Protein AF-0000000084974391 (afdb_homodimer)

Radius of gyration: 22.97 Å; Cα contacts (8 Å, |Δi|>4): 389; chains: 2; bounding box: 46×79×45 Å

Structure (mmCIF, N/CA/C/O backbone):
data_AF-0000000084974391-model_v1
#
loop_
_entity.id
_entity.type
_entity.pdbx_description
1 polymer 'Putative dihydroxyacetone kinase regulator'
#
loop_
_atom_site.group_PDB
_atom_site.id
_atom_site.type_symbol
_atom_site.label_atom_id
_atom_site.label_alt_id
_atom_site.label_comp_id
_atom_site.label_asym_id
_atom_site.label_entity_id
_atom_site.label_seq_id
_atom_site.pdbx_PDB_ins_code
_atom_site.Cartn_x
_atom_site.Cartn_y
_atom_site.Cartn_z
_atom_site.occupancy
_atom_site.B_iso_or_equiv
_atom_site.auth_seq_id
_atom_site.auth_comp_id
_atom_site.auth_asym_id
_atom_site.auth_atom_id
_atom_site.pdbx_PDB_model_num
ATOM 1 N N . MET A 1 1 ? -0.856 39.594 -6.602 1 36.22 1 MET A N 1
ATOM 2 C CA . MET A 1 1 ? -2.068 39.188 -5.91 1 36.22 1 MET A CA 1
ATOM 3 C C . MET A 1 1 ? -1.807 38.969 -4.422 1 36.22 1 MET A C 1
ATOM 5 O O . MET A 1 1 ? -0.826 38.344 -4.039 1 36.22 1 MET A O 1
ATOM 9 N N . LYS A 1 2 ? -2.328 39.812 -3.514 1 42.47 2 LYS A N 1
ATOM 10 C CA . LYS A 1 2 ? -2.117 39.875 -2.072 1 42.47 2 LYS A CA 1
ATOM 11 C C . LYS A 1 2 ? -2.355 38.531 -1.412 1 42.47 2 LYS A C 1
ATOM 13 O O . LYS A 1 2 ? -3.252 37.781 -1.815 1 42.47 2 LYS A O 1
ATOM 18 N N . GLU A 1 3 ? -1.402 37.781 -0.931 1 48.12 3 GLU A N 1
ATOM 19 C CA . GLU A 1 3 ? -1.582 36.562 -0.177 1 48.12 3 GLU A CA 1
ATOM 20 C C . GLU A 1 3 ? -2.762 36.656 0.784 1 48.12 3 GLU A C 1
ATOM 22 O O . GLU A 1 3 ? -2.803 37.562 1.63 1 48.12 3 GLU A O 1
ATOM 27 N N . VAL A 1 4 ? -3.926 36.594 0.369 1 49.75 4 VAL A N 1
ATOM 28 C CA . VAL A 1 4 ? -5.102 36.688 1.224 1 49.75 4 VAL A CA 1
ATOM 29 C C . VAL A 1 4 ? -4.801 36.094 2.6 1 49.75 4 VAL A C 1
ATOM 31 O O . VAL A 1 4 ? -4.543 34.906 2.725 1 49.75 4 VAL A O 1
ATOM 34 N N . LYS A 1 5 ? -4.207 36.844 3.453 1 56.12 5 LYS A N 1
ATOM 35 C CA . LYS A 1 5 ? -3.932 36.531 4.848 1 56.12 5 LYS A CA 1
ATOM 36 C C . LYS A 1 5 ? -5.168 35.938 5.535 1 56.12 5 LYS A C 1
ATOM 38 O O . LYS A 1 5 ? -6.203 36.594 5.621 1 56.12 5 LYS A O 1
ATOM 43 N N . VAL A 1 6 ? -5.297 34.594 5.496 1 61.31 6 VAL A N 1
ATOM 44 C CA . VAL A 1 6 ? -6.406 33.938 6.207 1 61.31 6 VAL A CA 1
ATOM 45 C C . VAL A 1 6 ? -6.59 34.625 7.57 1 61.31 6 VAL A C 1
ATOM 47 O O . VAL A 1 6 ? -5.613 34.906 8.258 1 61.31 6 VAL A O 1
ATOM 50 N N . ASP A 1 7 ? -7.754 35.219 7.848 1 72.56 7 ASP A N 1
ATOM 51 C CA . ASP A 1 7 ? -8.148 35.75 9.141 1 72.56 7 ASP A CA 1
ATOM 52 C C . ASP A 1 7 ? -7.711 34.844 10.281 1 72.56 7 ASP A C 1
ATOM 54 O O . ASP A 1 7 ? -8.008 33.625 10.273 1 72.56 7 ASP A O 1
ATOM 58 N N . PRO A 1 8 ? -6.773 35.281 11.148 1 77.5 8 PRO A N 1
ATOM 59 C CA . PRO A 1 8 ? -6.262 34.469 12.258 1 77.5 8 PRO A CA 1
ATOM 60 C C . PRO A 1 8 ? -7.367 33.75 13.016 1 77.5 8 PRO A C 1
ATOM 62 O O . PRO A 1 8 ? -7.125 32.688 13.586 1 77.5 8 PRO A O 1
ATOM 65 N N . ARG A 1 9 ? -8.523 34.375 13.094 1 77.56 9 ARG A N 1
ATOM 66 C CA . ARG A 1 9 ? -9.648 33.719 13.766 1 77.56 9 ARG A CA 1
ATOM 67 C C . ARG A 1 9 ? -10.047 32.438 13.047 1 77.56 9 ARG A C 1
ATOM 69 O O . ARG A 1 9 ? -10.422 31.438 13.695 1 77.56 9 ARG A O 1
ATOM 76 N N . ILE A 1 10 ? -9.906 32.406 11.773 1 81 10 ILE A N 1
ATOM 77 C CA . ILE A 1 10 ? -10.266 31.234 10.969 1 81 10 ILE A CA 1
ATOM 78 C C . ILE A 1 10 ? -9.273 30.094 11.234 1 81 10 ILE A C 1
ATOM 80 O O . ILE A 1 10 ? -9.664 28.938 11.414 1 81 10 ILE A O 1
ATOM 84 N N . ARG A 1 11 ? -8.055 30.453 11.344 1 83.31 11 ARG A N 1
ATOM 85 C CA . ARG A 1 11 ? -7.023 29.453 11.609 1 83.31 11 ARG A CA 1
ATOM 86 C C . ARG A 1 11 ? -7.191 28.844 13 1 83.31 11 ARG A C 1
ATOM 88 O O . ARG A 1 11 ? -6.988 27.641 13.188 1 83.31 11 ARG A O 1
ATOM 95 N N . ARG A 1 12 ? -7.535 29.688 13.852 1 87.62 12 ARG A N 1
ATOM 96 C CA . ARG A 1 12 ? -7.727 29.219 15.219 1 87.62 12 ARG A CA 1
ATOM 97 C C . ARG A 1 12 ? -8.883 28.234 15.297 1 87.62 12 ARG A C 1
ATOM 99 O O . ARG A 1 12 ? -8.773 27.188 15.953 1 87.62 12 ARG A O 1
ATOM 106 N N . THR A 1 13 ? -9.984 28.578 14.68 1 91.19 13 THR A N 1
ATOM 107 C CA . THR A 1 13 ? -11.148 27.703 14.703 1 91.19 13 THR A CA 1
ATOM 108 C C . THR A 1 13 ? -10.844 26.375 14.023 1 91.19 13 THR A C 1
ATOM 110 O O . THR A 1 13 ? -11.227 25.312 14.523 1 91.19 13 THR A O 1
ATOM 113 N N . ARG A 1 14 ? -10.164 26.516 12.992 1 90.69 14 ARG A N 1
ATOM 114 C CA . ARG A 1 14 ? -9.766 25.312 12.266 1 90.69 14 ARG A CA 1
ATOM 115 C C . ARG A 1 14 ? -8.938 24.375 13.148 1 90.69 14 ARG A C 1
ATOM 117 O O . ARG A 1 14 ? -9.164 23.172 13.164 1 90.69 14 ARG A O 1
ATOM 124 N N . LYS A 1 15 ? -8.031 24.953 13.805 1 90.06 15 LYS A N 1
ATOM 125 C CA . LYS A 1 15 ? -7.18 24.188 14.703 1 90.06 15 LYS A CA 1
ATOM 126 C C . LYS A 1 15 ? -7.992 23.547 15.828 1 90.06 15 LYS A C 1
ATOM 128 O O . LYS A 1 15 ? -7.75 22.406 16.203 1 90.06 15 LYS A O 1
ATOM 133 N N . LEU A 1 16 ? -8.906 24.312 16.312 1 92.88 16 LEU A N 1
ATOM 134 C CA . LEU A 1 16 ? -9.766 23.812 17.391 1 92.88 16 LEU A CA 1
ATOM 135 C C . LEU A 1 16 ? -10.539 22.594 16.922 1 92.88 16 LEU A C 1
ATOM 137 O O . LEU A 1 16 ? -10.688 21.625 17.672 1 92.88 16 LEU A O 1
ATOM 141 N N . ILE A 1 17 ? -11.008 22.688 15.766 1 95.06 17 ILE A N 1
ATOM 142 C CA . ILE A 1 17 ? -11.781 21.578 15.203 1 95.06 17 ILE A CA 1
ATOM 143 C C . ILE A 1 17 ? -10.883 20.359 15.016 1 95.06 17 ILE A C 1
ATOM 145 O O . ILE A 1 17 ? -11.25 19.25 15.398 1 95.06 17 ILE A O 1
ATOM 149 N N . MET A 1 18 ? -9.758 20.562 14.508 1 92.12 18 MET A N 1
ATOM 150 C CA . MET A 1 18 ? -8.812 19.469 14.273 1 92.12 18 MET A CA 1
ATOM 151 C C . MET A 1 18 ? -8.367 18.844 15.586 1 92.12 18 MET A C 1
ATOM 153 O O . MET A 1 18 ? -8.258 17.625 15.695 1 92.12 18 MET A O 1
ATOM 157 N N . ASP A 1 19 ? -8.133 19.719 16.547 1 90.56 19 ASP A N 1
ATOM 158 C CA . ASP A 1 19 ? -7.746 19.219 17.859 1 90.56 19 ASP A CA 1
ATOM 159 C C . ASP A 1 19 ? -8.859 18.391 18.484 1 90.56 19 ASP A C 1
ATOM 161 O O . ASP A 1 19 ? -8.594 17.359 19.109 1 90.56 19 ASP A O 1
ATOM 165 N N . ALA A 1 20 ? -10.039 18.828 18.344 1 93.75 20 ALA A N 1
ATOM 166 C CA . ALA A 1 20 ? -11.195 18.094 18.844 1 93.75 20 ALA A CA 1
ATOM 167 C C . ALA A 1 20 ? -11.297 16.719 18.188 1 93.75 20 ALA A C 1
ATOM 169 O O . ALA A 1 20 ? -11.562 15.727 18.859 1 93.75 20 ALA A O 1
ATOM 170 N N . PHE A 1 21 ? -11.094 16.719 16.922 1 92.06 21 PHE A N 1
ATOM 171 C CA . PHE A 1 21 ? -11.125 15.469 16.172 1 92.06 21 PHE A CA 1
ATOM 172 C C . PHE A 1 21 ? -10.055 14.508 16.688 1 92.06 21 PHE A C 1
ATOM 174 O O . PHE A 1 21 ? -10.328 13.328 16.906 1 92.06 21 PHE A O 1
ATOM 181 N N . ILE A 1 22 ? -8.906 15 16.859 1 85.81 22 ILE A N 1
ATOM 182 C CA . ILE A 1 22 ? -7.789 14.18 17.312 1 85.81 22 ILE A CA 1
ATOM 183 C C . ILE A 1 22 ? -8.078 13.641 18.719 1 85.81 22 ILE A C 1
ATOM 185 O O . ILE A 1 22 ? -7.828 12.461 18.984 1 85.81 22 ILE A O 1
ATOM 189 N N . GLU A 1 23 ? -8.57 14.477 19.547 1 87.88 23 GLU A N 1
ATOM 190 C CA . GLU A 1 23 ? -8.938 14.062 20.891 1 87.88 23 GLU A CA 1
ATOM 191 C C . GLU A 1 23 ? -9.984 12.953 20.859 1 87.88 23 GLU A C 1
ATOM 193 O O . GLU A 1 23 ? -9.852 11.938 21.547 1 87.88 23 GLU A O 1
ATOM 198 N N . LEU A 1 24 ? -10.992 13.125 20.094 1 89.94 24 LEU A N 1
ATOM 199 C CA . LEU A 1 24 ? -12.07 12.148 20 1 89.94 24 LEU A CA 1
ATOM 200 C C . LEU A 1 24 ? -11.555 10.836 19.422 1 89.94 24 LEU A C 1
ATOM 202 O O . LEU A 1 24 ? -12.016 9.758 19.828 1 89.94 24 LEU A O 1
ATOM 206 N N . SER A 1 25 ? -10.664 10.969 18.484 1 83.88 25 SER A N 1
ATOM 207 C CA . SER A 1 25 ? -10.109 9.781 17.828 1 83.88 25 SER A CA 1
ATOM 208 C C . SER A 1 25 ? -9.352 8.906 18.828 1 83.88 25 SER A C 1
ATOM 210 O O . SER A 1 25 ? -9.148 7.719 18.578 1 83.88 25 SER A O 1
ATOM 212 N N . SER A 1 26 ? -8.961 9.539 19.906 1 81.5 26 SER A N 1
ATOM 213 C CA . SER A 1 26 ? -8.273 8.781 20.953 1 81.5 26 SER A CA 1
ATOM 214 C C . SER A 1 26 ? -9.266 8.117 21.891 1 81.5 26 SER A C 1
ATOM 216 O O . SER A 1 26 ? -8.898 7.223 22.656 1 81.5 26 SER A O 1
ATOM 218 N N . GLN A 1 27 ? -10.516 8.461 21.781 1 83.38 27 GLN A N 1
ATOM 219 C CA . GLN A 1 27 ? -11.516 8.016 22.75 1 83.38 27 GLN A CA 1
ATOM 220 C C . GLN A 1 27 ? -12.492 7.02 22.109 1 83.38 27 GLN A C 1
ATOM 222 O O . GLN A 1 27 ? -13.062 6.184 22.81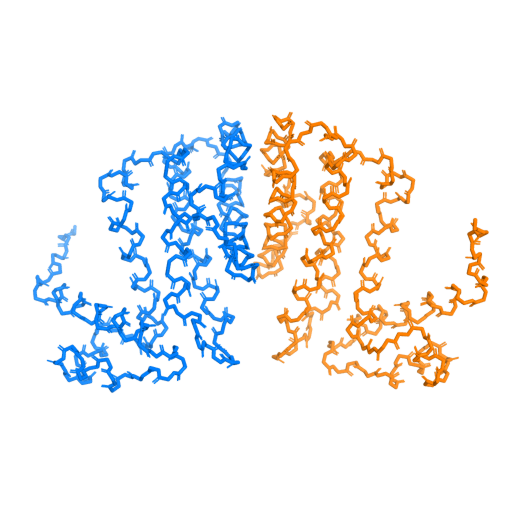2 1 83.38 27 GLN A O 1
ATOM 227 N N . LYS A 1 28 ? -12.703 7.219 20.844 1 82.62 28 LYS A N 1
ATOM 228 C CA . LYS A 1 28 ? -13.648 6.328 20.172 1 82.62 28 LYS A CA 1
ATOM 229 C C . LYS A 1 28 ? -13.203 6.023 18.75 1 82.62 28 LYS A C 1
ATOM 231 O O . LYS A 1 28 ? -12.305 6.688 18.219 1 82.62 28 LYS A O 1
ATOM 236 N N . GLU A 1 29 ? -13.898 5.047 18.188 1 79.44 29 GLU A N 1
ATOM 237 C CA . GLU A 1 29 ? -13.594 4.641 16.812 1 79.44 29 GLU A CA 1
ATOM 238 C C . GLU A 1 29 ? -14.039 5.699 15.812 1 79.44 29 GLU A C 1
ATOM 240 O O . GLU A 1 29 ? -15.062 6.363 16.016 1 79.44 29 GLU A O 1
ATOM 245 N N . PHE A 1 30 ? -13.289 5.762 14.781 1 83.06 30 PHE A N 1
ATOM 246 C CA . PHE A 1 30 ? -13.562 6.758 13.75 1 83.06 30 PHE A CA 1
ATOM 247 C C . PHE A 1 30 ? -15.016 6.672 13.289 1 83.06 30 PHE A C 1
ATOM 249 O O . PHE A 1 30 ? -15.672 7.695 13.094 1 83.06 30 PHE A O 1
ATOM 256 N N . LYS A 1 31 ? -15.469 5.48 13.07 1 78.75 31 LYS A N 1
ATOM 257 C CA . LYS A 1 31 ? -16.812 5.25 12.57 1 78.75 31 LYS A CA 1
ATOM 258 C C . LYS A 1 31 ? -17.859 5.82 13.523 1 78.75 31 LYS A C 1
ATOM 260 O O . LYS A 1 31 ? -19.016 6.055 13.125 1 78.75 31 LYS A O 1
ATOM 265 N N . ASP A 1 32 ? -17.484 6.039 14.727 1 85.31 32 ASP A N 1
ATOM 266 C CA . ASP A 1 32 ? -18.422 6.484 15.758 1 85.31 32 ASP A CA 1
ATOM 267 C C . ASP A 1 32 ? -18.312 7.988 15.984 1 85.31 32 ASP A C 1
ATOM 269 O O . ASP A 1 32 ? -19.078 8.562 16.766 1 85.31 32 ASP A O 1
ATOM 273 N N . ILE A 1 33 ? -17.328 8.547 15.375 1 89.44 33 ILE A N 1
ATOM 274 C CA . ILE A 1 33 ? -17.172 9.992 15.508 1 89.44 33 ILE A CA 1
ATOM 275 C C . ILE A 1 33 ? -18.109 10.711 14.539 1 89.44 33 ILE A C 1
ATOM 277 O O . ILE A 1 33 ? -18.109 10.43 13.336 1 89.44 33 ILE A O 1
ATOM 281 N N . THR A 1 34 ? -18.922 11.625 15.07 1 91.69 34 THR A N 1
ATOM 282 C CA . THR A 1 34 ? -19.844 12.398 14.258 1 91.69 34 THR A CA 1
ATOM 283 C C . THR A 1 34 ? -19.469 13.875 14.266 1 91.69 34 THR A C 1
ATOM 285 O O . THR A 1 34 ? -18.719 14.32 15.125 1 91.69 34 THR A O 1
ATOM 288 N N . VAL A 1 35 ? -20.062 14.531 13.32 1 95.12 35 VAL A N 1
ATOM 289 C CA . VAL A 1 35 ? -19.875 15.984 13.305 1 95.12 35 VAL A CA 1
ATOM 290 C C . VAL A 1 35 ? -20.422 16.594 14.586 1 95.12 35 VAL A C 1
ATOM 292 O O . VAL A 1 35 ? -19.859 17.547 15.125 1 95.12 35 VAL A O 1
ATOM 295 N N . LYS A 1 36 ? -21.422 16.016 15.055 1 95.94 36 LYS A N 1
ATOM 296 C CA . LYS A 1 36 ? -22 16.469 16.312 1 95.94 36 LYS A CA 1
ATOM 297 C C . LYS A 1 36 ? -21 16.328 17.453 1 95.94 36 LYS A C 1
ATOM 299 O O . LYS A 1 36 ? -20.844 17.234 18.266 1 95.94 36 LYS A O 1
ATOM 304 N N . ASP A 1 37 ? -20.344 15.258 17.578 1 95.88 37 ASP A N 1
ATOM 305 C CA . ASP A 1 37 ? -19.328 15.031 18.594 1 95.88 37 ASP A CA 1
ATOM 306 C C . ASP A 1 37 ? -18.219 16.078 18.5 1 95.88 37 ASP A C 1
ATOM 308 O O . ASP A 1 37 ? -17.797 16.641 19.516 1 95.88 37 ASP A O 1
ATOM 312 N N . ILE A 1 38 ? -17.812 16.328 17.281 1 95.94 38 ILE A N 1
ATOM 313 C CA . ILE A 1 38 ? -16.688 17.219 17.031 1 95.94 38 ILE A CA 1
ATOM 314 C C . ILE A 1 38 ? -17.062 18.656 17.406 1 95.94 38 ILE A C 1
ATOM 316 O O . ILE A 1 38 ? -16.297 19.344 18.078 1 95.94 38 ILE A O 1
ATOM 320 N N . THR A 1 39 ? -18.25 19.047 16.953 1 96.75 39 THR A N 1
ATOM 321 C CA . THR A 1 39 ? -18.672 20.406 17.234 1 96.75 39 THR A CA 1
ATOM 322 C C . THR A 1 39 ? -18.891 20.609 18.734 1 96.75 39 THR A C 1
ATOM 324 O O . THR A 1 39 ? -18.594 21.688 19.266 1 96.75 39 THR A O 1
ATOM 327 N N . ALA A 1 40 ? -19.391 19.609 19.422 1 97 40 ALA A N 1
ATOM 328 C CA . ALA A 1 40 ? -19.547 19.672 20.875 1 97 40 ALA A CA 1
ATOM 329 C C . ALA A 1 40 ? -18.203 19.797 21.578 1 97 40 ALA A C 1
ATOM 331 O O . ALA A 1 40 ? -18.016 20.641 22.453 1 97 40 ALA A O 1
ATOM 332 N N . GLU A 1 41 ? -17.266 19.016 21.188 1 95.94 41 GLU A N 1
ATOM 333 C CA . GLU A 1 41 ? -15.922 19.016 21.781 1 95.94 41 GLU A CA 1
ATOM 334 C C . GLU A 1 41 ? -15.203 20.328 21.5 1 95.94 41 GLU A C 1
ATOM 336 O O . GLU A 1 41 ? -14.492 20.844 22.375 1 95.94 41 GLU A O 1
ATOM 341 N N . ALA A 1 42 ? -15.406 20.875 20.344 1 95.94 42 ALA A N 1
ATOM 342 C CA . ALA A 1 42 ? -14.742 22.109 19.922 1 95.94 42 ALA A CA 1
ATOM 343 C C . ALA A 1 42 ? -15.508 23.328 20.406 1 95.94 42 ALA A C 1
ATOM 345 O O . ALA A 1 42 ? -15.047 24.453 20.25 1 95.94 42 ALA A O 1
ATOM 346 N N . MET A 1 43 ? -16.703 23.109 20.844 1 95.56 43 MET A N 1
ATOM 347 C CA . MET A 1 43 ? -17.562 24.172 21.344 1 95.56 43 MET A CA 1
ATOM 348 C C . MET A 1 43 ? -17.875 25.172 20.234 1 95.56 43 MET A C 1
ATOM 350 O O . MET A 1 43 ? -17.719 26.375 20.406 1 95.56 43 MET A O 1
ATOM 354 N N . ILE A 1 44 ? -18.266 24.562 19.141 1 95.88 44 ILE A N 1
ATOM 355 C CA . ILE A 1 44 ? -18.703 25.359 18 1 95.88 44 ILE A CA 1
ATOM 356 C C . ILE A 1 44 ? -20 24.797 17.453 1 95.88 44 ILE A C 1
ATOM 358 O O . ILE A 1 44 ? -20.438 23.719 17.844 1 95.88 44 ILE A O 1
ATOM 362 N N . ASN A 1 45 ? -20.641 25.578 16.578 1 94.25 45 ASN A N 1
ATOM 363 C CA . ASN A 1 45 ? -21.859 25.078 15.961 1 94.25 45 ASN A CA 1
ATOM 364 C C . ASN A 1 45 ? -21.547 24.359 14.641 1 94.25 45 ASN A C 1
ATOM 366 O O . ASN A 1 45 ? -20.438 24.438 14.133 1 94.25 45 ASN A O 1
ATOM 370 N N . ARG A 1 46 ? -22.547 23.672 14.086 1 95.44 46 ARG A N 1
ATOM 371 C CA . ARG A 1 46 ? -22.391 22.859 12.891 1 95.44 46 ARG A CA 1
ATOM 372 C C . ARG A 1 46 ? -22.078 23.719 11.672 1 95.44 46 ARG A C 1
ATOM 374 O O . ARG A 1 46 ? -21.328 23.312 10.789 1 95.44 46 ARG A O 1
ATOM 381 N N . ALA A 1 47 ? -22.672 24.844 11.664 1 95.5 47 ALA A N 1
ATOM 382 C CA . ALA A 1 47 ? -22.438 25.75 10.539 1 95.5 47 ALA A CA 1
ATOM 383 C C . ALA A 1 47 ? -20.969 26.156 10.445 1 95.5 47 ALA A C 1
ATOM 385 O O . ALA A 1 47 ? -20.406 26.234 9.344 1 95.5 47 ALA A O 1
ATOM 386 N N . THR A 1 48 ? -20.406 26.406 11.594 1 95.44 48 THR A N 1
ATOM 387 C CA . THR A 1 48 ? -18.984 26.75 11.648 1 95.44 48 THR A CA 1
ATOM 388 C C . THR A 1 48 ? -18.125 25.594 11.164 1 95.44 48 THR A C 1
ATOM 390 O O . THR A 1 48 ? -17.125 25.812 10.461 1 95.44 48 THR A O 1
ATOM 393 N N . PHE A 1 49 ? -18.484 24.344 11.555 1 96.75 49 PHE A N 1
ATOM 394 C CA . PHE A 1 49 ? -17.75 23.172 11.062 1 96.75 49 PHE A CA 1
ATOM 395 C C . PHE A 1 49 ? -17.734 23.156 9.539 1 96.75 49 PHE A C 1
ATOM 397 O O . PHE A 1 49 ? -16.672 23.031 8.93 1 96.75 49 PHE A O 1
ATOM 404 N N . TYR A 1 50 ? -18.859 23.422 8.898 1 95.5 50 TYR A N 1
ATOM 405 C CA . TYR A 1 50 ? -19 23.25 7.457 1 95.5 50 TYR A CA 1
ATOM 406 C C . TYR A 1 50 ? -18.422 24.438 6.707 1 95.5 50 TYR A C 1
ATOM 408 O O . TYR A 1 50 ? -18.203 24.375 5.492 1 95.5 50 TYR A O 1
ATOM 416 N N . TYR A 1 51 ? -18.219 25.484 7.43 1 94.62 51 TYR A N 1
ATOM 417 C CA . TYR A 1 51 ? -17.469 26.594 6.863 1 94.62 51 TYR A CA 1
ATOM 418 C C . TYR A 1 51 ? -16.016 26.203 6.609 1 94.62 51 TYR A C 1
ATOM 420 O O . TYR A 1 51 ? -15.398 26.672 5.652 1 94.62 51 TYR A O 1
ATOM 428 N N . HIS A 1 52 ? -15.523 25.344 7.445 1 94.56 52 HIS A N 1
ATOM 429 C CA . HIS A 1 52 ? -14.102 25.016 7.418 1 94.56 52 HIS A CA 1
ATOM 430 C C . HIS A 1 52 ? -13.859 23.672 6.738 1 94.56 52 HIS A C 1
ATOM 432 O O . HIS A 1 52 ? -12.805 23.453 6.145 1 94.56 52 HIS A O 1
ATOM 438 N N . PHE A 1 53 ? -14.812 22.719 6.91 1 96 53 PHE A N 1
ATOM 439 C CA . PHE A 1 53 ? -14.625 21.359 6.406 1 96 53 PHE A CA 1
ATOM 440 C C . PHE A 1 53 ? -15.891 20.859 5.723 1 96 53 PHE A C 1
ATOM 442 O O . PHE A 1 53 ? -17 21.141 6.172 1 96 53 PHE A O 1
ATOM 449 N N . GLU A 1 54 ? -15.641 20.016 4.695 1 95.06 54 GLU A N 1
ATOM 450 C CA . GLU A 1 54 ? -16.766 19.484 3.934 1 95.06 54 GLU A CA 1
ATOM 451 C C . GLU A 1 54 ? -17.422 18.312 4.668 1 95.06 54 GLU A C 1
ATOM 453 O O . GLU A 1 54 ? -18.641 18.141 4.609 1 95.06 54 GLU A O 1
ATOM 458 N N . ASP A 1 55 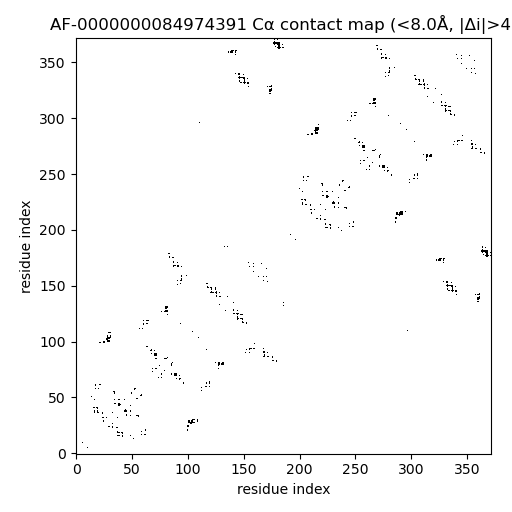? -16.625 17.438 5.262 1 92.88 55 ASP A N 1
ATOM 459 C CA . ASP A 1 55 ? -17.062 16.25 6.004 1 92.88 55 ASP A CA 1
ATOM 460 C C . ASP A 1 55 ? -15.93 15.719 6.891 1 92.88 55 ASP A C 1
ATOM 462 O O . ASP A 1 55 ? -14.883 16.359 7.02 1 92.88 55 ASP A O 1
ATOM 466 N N . ILE A 1 56 ? -16.172 14.648 7.492 1 90 56 ILE A N 1
ATOM 467 C CA . ILE A 1 56 ? -15.234 14.094 8.461 1 90 56 ILE A CA 1
ATOM 468 C C . ILE A 1 56 ? -13.977 13.609 7.734 1 90 56 ILE A C 1
ATOM 470 O O . ILE A 1 56 ? -12.883 13.617 8.305 1 90 56 ILE A O 1
ATOM 474 N N . TYR A 1 57 ? -14.133 13.289 6.477 1 89.19 57 TYR A N 1
ATOM 475 C CA . TYR A 1 57 ? -12.984 12.82 5.719 1 89.19 57 TYR A CA 1
ATOM 476 C C . TYR A 1 57 ? -12.086 13.984 5.305 1 89.19 57 TYR A C 1
ATOM 478 O O . TYR A 1 57 ? -10.859 13.867 5.312 1 89.19 57 TYR A O 1
ATOM 486 N N . ASP A 1 58 ? -12.75 14.992 4.969 1 93.31 58 ASP A N 1
ATOM 487 C CA . ASP A 1 58 ? -11.992 16.219 4.727 1 93.31 58 ASP A CA 1
ATOM 488 C C . ASP A 1 58 ? -11.242 16.656 5.984 1 93.31 58 ASP A C 1
ATOM 490 O O . ASP A 1 58 ? -10.078 17.062 5.906 1 93.31 58 ASP A O 1
ATOM 494 N N . LEU A 1 59 ? -11.93 16.562 7.078 1 93.44 59 LEU A N 1
ATOM 495 C CA . LEU A 1 59 ? -11.312 16.891 8.359 1 93.44 59 LEU A CA 1
ATOM 496 C C . LEU A 1 59 ? -10.133 15.977 8.641 1 93.44 59 LEU A C 1
ATOM 498 O O . LEU A 1 59 ? -9.07 16.438 9.078 1 93.44 59 LEU A O 1
ATOM 502 N N . LEU A 1 60 ? -10.25 14.703 8.422 1 89.94 60 LEU A N 1
ATOM 503 C CA . LEU A 1 60 ? -9.18 13.727 8.609 1 89.94 60 LEU A CA 1
ATOM 504 C C . LEU A 1 60 ? -7.965 14.094 7.766 1 89.94 60 LEU A C 1
ATOM 506 O O . LEU A 1 60 ? -6.84 14.117 8.273 1 89.94 60 LEU A O 1
ATOM 510 N N . ASP A 1 61 ? -8.25 14.359 6.551 1 91.06 61 ASP A N 1
ATOM 511 C CA . ASP A 1 61 ? -7.191 14.703 5.602 1 91.06 61 ASP A CA 1
ATOM 512 C C . ASP A 1 61 ? -6.402 15.922 6.082 1 91.06 61 ASP A C 1
ATOM 514 O O . ASP A 1 61 ? -5.172 15.891 6.125 1 91.06 61 ASP A O 1
ATOM 518 N N . LYS A 1 62 ? -7.105 16.922 6.48 1 91.19 62 LYS A N 1
ATOM 519 C CA . LYS A 1 62 ? -6.461 18.172 6.898 1 91.19 62 LYS A CA 1
ATOM 520 C C . LYS A 1 62 ? -5.77 18 8.25 1 91.19 62 LYS A C 1
ATOM 522 O O . LYS A 1 62 ? -4.723 18.609 8.492 1 91.19 62 LYS A O 1
ATOM 527 N N . SER A 1 63 ? -6.336 17.234 9.102 1 89.31 63 SER A N 1
ATOM 528 C CA . SER A 1 63 ? -5.727 16.953 10.398 1 89.31 63 SER A CA 1
ATOM 529 C C . SER A 1 63 ? -4.402 16.219 10.242 1 89.31 63 SER A C 1
ATOM 531 O O . SER A 1 63 ? -3.418 16.547 10.914 1 89.31 63 SER A O 1
ATOM 533 N N . LEU A 1 64 ? -4.398 15.273 9.391 1 86.81 64 LEU A N 1
ATOM 534 C CA . LEU A 1 64 ? -3.172 14.523 9.133 1 86.81 64 LEU A CA 1
ATOM 535 C C . LEU A 1 64 ? -2.088 15.438 8.57 1 86.81 64 LEU A C 1
ATOM 537 O O . LEU A 1 64 ? -0.935 15.383 9.008 1 86.81 64 LEU A O 1
ATOM 541 N N . SER A 1 65 ? -2.496 16.172 7.621 1 86.44 65 SER A N 1
ATOM 542 C CA . SER A 1 65 ? -1.558 17.125 7.031 1 86.44 65 SER A CA 1
ATOM 543 C C . SER A 1 65 ? -0.94 18.031 8.102 1 86.44 65 SER A C 1
ATOM 545 O O . SER A 1 65 ? 0.27 18.266 8.094 1 86.44 65 SER A O 1
ATOM 547 N N . GLU A 1 66 ? -1.757 18.422 8.945 1 82.25 66 GLU A N 1
ATOM 548 C CA . GLU A 1 66 ? -1.293 19.312 10.016 1 82.25 66 GLU A CA 1
ATOM 549 C C . GLU A 1 66 ? -0.342 18.578 10.961 1 82.25 66 GLU A C 1
ATOM 551 O O . GLU A 1 66 ? 0.686 19.141 11.359 1 82.25 66 GLU A O 1
ATOM 556 N N . VAL A 1 67 ? -0.692 17.406 11.32 1 82.38 67 VAL A N 1
ATOM 557 C CA . VAL A 1 67 ? 0.128 16.641 12.25 1 82.38 67 VAL A CA 1
ATOM 558 C C . VAL A 1 67 ? 1.492 16.359 11.617 1 82.38 67 VAL A C 1
ATOM 560 O O . VAL A 1 67 ? 2.521 16.438 12.297 1 82.38 67 VAL A O 1
ATOM 563 N N . LEU A 1 68 ? 1.508 16.031 10.422 1 82.5 68 LEU A N 1
ATOM 564 C CA . LEU A 1 68 ? 2.76 15.781 9.719 1 82.5 68 LEU A CA 1
ATOM 565 C C . LEU A 1 68 ? 3.602 17.047 9.617 1 82.5 68 LEU A C 1
ATOM 567 O O . LEU A 1 68 ? 4.812 17.016 9.859 1 82.5 68 LEU A O 1
ATOM 571 N N . LEU A 1 69 ? 2.943 18.094 9.328 1 77.44 69 LEU A N 1
ATOM 572 C CA . LEU A 1 69 ? 3.65 19.375 9.18 1 77.44 69 LEU A CA 1
ATOM 573 C C . LEU A 1 69 ? 4.207 19.844 10.523 1 77.44 69 LEU A C 1
ATOM 575 O O . LEU A 1 69 ? 5.332 20.344 10.586 1 77.44 69 LEU A O 1
ATOM 579 N N . VAL A 1 70 ? 3.465 19.688 11.539 1 74.81 70 VAL A N 1
ATOM 580 C CA . VAL A 1 70 ? 3.863 20.141 12.875 1 74.81 70 VAL A CA 1
ATOM 581 C C . VAL A 1 70 ? 5.039 19.297 13.375 1 74.81 70 VAL A C 1
ATOM 583 O O . VAL A 1 70 ? 5.988 19.828 13.945 1 74.81 70 VAL A O 1
ATOM 586 N N . ASN A 1 71 ? 4.879 18.031 13.172 1 76.94 71 ASN A N 1
ATOM 587 C CA . ASN A 1 71 ? 5.926 17.156 13.672 1 76.94 71 ASN A CA 1
ATOM 588 C C . ASN A 1 71 ? 7.203 17.266 12.844 1 76.94 71 ASN A C 1
ATOM 590 O O . ASN A 1 71 ? 8.305 17.047 13.359 1 76.94 71 ASN A O 1
ATOM 594 N N . LEU A 1 72 ? 7.152 17.406 11.602 1 73.12 72 LEU A N 1
ATOM 595 C CA . LEU A 1 72 ? 8.328 17.594 10.75 1 73.12 72 LEU A CA 1
ATOM 596 C C . LEU A 1 72 ? 8.867 19.016 10.875 1 73.12 72 LEU A C 1
ATOM 598 O O . LEU A 1 72 ? 9.945 19.312 10.359 1 73.12 72 LEU A O 1
ATOM 602 N N . ASP A 1 73 ? 8.594 19.656 11.969 1 61.44 73 ASP A N 1
ATOM 603 C CA . ASP A 1 73 ? 8.969 21.047 12.195 1 61.44 73 ASP A CA 1
ATOM 604 C C . ASP A 1 73 ? 8.883 21.859 10.898 1 61.44 73 ASP A C 1
ATOM 606 O O . ASP A 1 73 ? 9.484 21.484 9.891 1 61.44 73 ASP A O 1
ATOM 610 N N . CYS A 1 74 ? 8.016 22.828 10.797 1 53.03 74 CYS A N 1
ATOM 611 C CA . CYS A 1 74 ? 7.734 23.688 9.648 1 53.03 74 CYS A CA 1
ATOM 612 C C . CYS A 1 74 ? 9.016 24.016 8.891 1 53.03 74 CYS A C 1
ATOM 614 O O . CYS A 1 74 ? 9.039 23.969 7.656 1 53.03 74 CYS A O 1
ATOM 616 N N . ASP A 1 75 ? 9.969 24.391 9.602 1 53.75 75 ASP A N 1
ATOM 617 C CA . ASP A 1 75 ? 11.203 24.844 8.961 1 53.75 75 ASP A CA 1
ATOM 618 C C . ASP A 1 75 ? 11.969 23.672 8.359 1 53.75 75 ASP A C 1
ATOM 620 O O . ASP A 1 75 ? 12.562 23.797 7.285 1 53.75 75 ASP A O 1
ATOM 624 N N . THR A 1 76 ? 11.961 22.609 9.094 1 54.69 76 THR A N 1
ATOM 625 C CA . THR A 1 76 ? 12.68 21.438 8.609 1 54.69 76 THR A CA 1
ATOM 626 C C . THR A 1 76 ? 11.961 20.812 7.41 1 54.69 76 THR A C 1
ATOM 628 O O . THR A 1 76 ? 12.609 20.391 6.449 1 54.69 76 THR A O 1
ATOM 631 N N . TYR A 1 77 ? 10.641 20.766 7.469 1 54.62 77 TYR A N 1
ATOM 632 C CA . TYR A 1 77 ? 9.836 20.281 6.355 1 54.62 77 TYR A CA 1
ATOM 633 C C . TYR A 1 77 ? 10.102 21.078 5.094 1 54.62 77 TYR A C 1
ATOM 635 O O . TYR A 1 77 ? 10.25 20.516 4.004 1 54.62 77 TYR A O 1
ATOM 643 N N . LYS A 1 78 ? 10.016 22.453 5.289 1 54.41 78 LYS A N 1
ATOM 644 C CA . LYS A 1 78 ? 10.219 23.344 4.148 1 54.41 78 LYS A CA 1
ATOM 645 C C . LYS A 1 78 ? 11.656 23.281 3.646 1 54.41 78 LYS A C 1
ATOM 647 O O . LYS A 1 78 ? 11.906 23.453 2.451 1 54.41 78 LYS A O 1
ATOM 652 N N . SER A 1 79 ? 12.523 23.125 4.582 1 56.09 79 SER A N 1
ATOM 653 C CA . SER A 1 79 ? 13.922 23.219 4.184 1 56.09 79 SER A CA 1
ATOM 654 C C . SER A 1 79 ? 14.594 21.859 4.184 1 56.09 79 SER A C 1
ATOM 656 O O . SER A 1 79 ? 15.711 21.703 3.676 1 56.09 79 SER A O 1
ATOM 658 N N . SER A 1 80 ? 13.727 20.828 4.664 1 62.81 80 SER A N 1
ATOM 659 C CA . SER A 1 80 ? 14.484 19.625 5 1 62.81 80 SER A CA 1
ATOM 660 C C . SER A 1 80 ? 14.484 18.625 3.844 1 62.81 80 SER A C 1
ATOM 662 O O . SER A 1 80 ? 13.5 18.516 3.115 1 62.81 80 SER A O 1
ATOM 664 N N . GLU A 1 81 ? 15.609 18.078 3.598 1 78 81 GLU A N 1
ATOM 665 C CA . GLU A 1 81 ? 15.922 16.953 2.73 1 78 81 GLU A CA 1
ATOM 666 C C . GLU A 1 81 ? 15.398 15.641 3.32 1 78 81 GLU A C 1
ATOM 668 O O . GLU A 1 81 ? 15.328 15.484 4.539 1 78 81 GLU A O 1
ATOM 673 N N . LEU A 1 82 ? 14.75 14.961 2.449 1 88.69 82 LEU A N 1
ATOM 674 C CA . LEU A 1 82 ? 14.391 13.609 2.883 1 88.69 82 LEU A CA 1
ATOM 675 C C . LEU A 1 82 ? 15.633 12.844 3.338 1 88.69 82 LEU A C 1
ATOM 677 O O . LEU A 1 82 ? 16.453 12.43 2.512 1 88.69 82 LEU A O 1
ATOM 681 N N . ASN A 1 83 ? 15.852 12.867 4.605 1 90.44 83 ASN A N 1
ATOM 682 C CA . ASN A 1 83 ? 16.969 12.125 5.188 1 90.44 83 ASN A CA 1
ATOM 683 C C . ASN A 1 83 ? 16.484 11.078 6.188 1 90.44 83 ASN A C 1
ATOM 685 O O . ASN A 1 83 ? 15.289 10.852 6.32 1 90.44 83 ASN A O 1
ATOM 689 N N . GLU A 1 84 ? 17.375 10.414 6.805 1 92.69 84 GLU A N 1
ATOM 690 C CA . GLU A 1 84 ? 17.062 9.289 7.672 1 92.69 84 GLU A CA 1
ATOM 691 C C . GLU A 1 84 ? 16.188 9.734 8.844 1 92.69 84 GLU A C 1
ATOM 693 O O . GLU A 1 84 ? 15.211 9.055 9.188 1 92.69 84 GLU A O 1
ATOM 698 N N . GLU A 1 85 ? 16.5 10.828 9.469 1 90.12 85 GLU A N 1
ATOM 699 C CA . GLU A 1 85 ? 15.758 11.336 10.625 1 90.12 85 GLU A CA 1
ATOM 700 C C . GLU A 1 85 ? 14.328 11.711 10.242 1 90.12 85 GLU A C 1
ATOM 702 O O . GLU A 1 85 ? 13.391 11.414 10.984 1 90.12 85 GLU A O 1
ATOM 707 N N . VAL A 1 86 ? 14.219 12.336 9.109 1 90.56 86 VAL A N 1
ATOM 708 C CA . VAL A 1 86 ? 12.906 12.766 8.633 1 90.56 86 VAL A CA 1
ATOM 709 C C . VAL A 1 86 ? 12.039 11.555 8.32 1 90.56 86 VAL A C 1
ATOM 711 O O . VAL A 1 86 ? 10.867 11.508 8.695 1 90.56 86 VAL A O 1
ATOM 714 N N . LEU A 1 87 ? 12.594 10.57 7.652 1 93.62 87 LEU A N 1
ATOM 715 C CA . LEU A 1 87 ? 11.867 9.352 7.324 1 93.62 87 LEU A CA 1
ATOM 716 C C . LEU A 1 87 ? 11.391 8.641 8.594 1 93.62 87 LEU A C 1
ATOM 718 O O . LEU A 1 87 ? 10.25 8.188 8.664 1 93.62 87 LEU A O 1
ATOM 722 N N . SER A 1 88 ? 12.273 8.555 9.555 1 93.5 88 SER A N 1
ATOM 723 C CA . SER A 1 88 ? 11.938 7.938 10.828 1 93.5 88 SER A CA 1
ATOM 724 C C . SER A 1 88 ? 10.828 8.711 11.539 1 93.5 88 SER A C 1
ATOM 726 O O . SER A 1 88 ? 9.906 8.109 12.102 1 93.5 88 SER A O 1
ATOM 728 N N . SER A 1 89 ? 10.922 10.016 11.523 1 91.44 89 SER A N 1
ATOM 729 C CA . SER A 1 89 ? 9.922 10.867 12.164 1 91.44 89 SER A CA 1
ATOM 730 C C . SER A 1 89 ? 8.562 10.727 11.477 1 91.44 89 SER A C 1
ATOM 732 O O . SER A 1 89 ? 7.527 10.656 12.148 1 91.44 89 SER A O 1
ATOM 734 N N . ILE A 1 90 ? 8.586 10.719 10.172 1 93.25 90 ILE A N 1
ATOM 735 C CA . ILE A 1 90 ? 7.348 10.555 9.414 1 93.25 90 ILE A CA 1
ATOM 736 C C . ILE A 1 90 ? 6.699 9.219 9.773 1 93.25 90 ILE A C 1
ATOM 738 O O . ILE A 1 90 ? 5.488 9.148 10.008 1 93.25 90 ILE A O 1
ATOM 742 N N . PHE A 1 91 ? 7.508 8.18 9.828 1 96 91 PHE A N 1
ATOM 743 C CA . PHE A 1 91 ? 6.992 6.859 10.172 1 96 91 PHE A CA 1
ATOM 744 C C . PHE A 1 91 ? 6.344 6.871 11.547 1 96 91 PHE A C 1
ATOM 746 O O . PHE A 1 91 ? 5.254 6.324 11.734 1 96 91 PHE A O 1
ATOM 753 N N . LYS A 1 92 ? 6.977 7.473 12.461 1 94.12 92 LYS A N 1
ATOM 754 C CA . LYS A 1 92 ? 6.43 7.566 13.812 1 94.12 92 LYS A CA 1
ATOM 755 C C . LYS A 1 92 ? 5.098 8.312 13.82 1 94.12 92 LYS A C 1
ATOM 757 O O . LYS A 1 92 ? 4.141 7.883 14.469 1 94.12 92 LYS A O 1
ATOM 762 N N . VAL A 1 93 ? 5.031 9.398 13.141 1 90.44 93 VAL A N 1
ATOM 763 C CA . VAL A 1 93 ? 3.834 10.227 13.102 1 90.44 93 VAL A CA 1
ATOM 764 C C . VAL A 1 93 ? 2.672 9.43 12.508 1 90.44 93 VAL A C 1
ATOM 766 O O . VAL A 1 93 ? 1.568 9.43 13.055 1 90.44 93 VAL A O 1
ATOM 769 N N . ILE A 1 94 ? 2.932 8.734 11.414 1 92.12 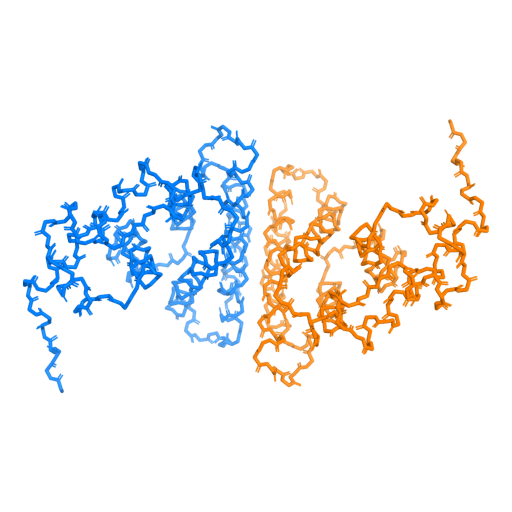94 ILE A N 1
ATOM 770 C CA . ILE A 1 94 ? 1.86 8 10.742 1 92.12 94 ILE A CA 1
ATOM 771 C C . ILE A 1 94 ? 1.414 6.832 11.617 1 92.12 94 ILE A C 1
ATOM 773 O O . ILE A 1 94 ? 0.223 6.523 11.688 1 92.12 94 ILE A O 1
ATOM 777 N N . THR A 1 95 ? 2.34 6.172 12.219 1 91.62 95 THR A N 1
ATOM 778 C CA . THR A 1 95 ? 2.01 5.055 13.094 1 91.62 95 THR A CA 1
ATOM 779 C C . THR A 1 95 ? 1.179 5.527 14.289 1 91.62 95 THR A C 1
ATOM 781 O O . THR A 1 95 ? 0.171 4.906 14.633 1 91.62 95 THR A O 1
ATOM 784 N N . ASP A 1 96 ? 1.569 6.598 14.875 1 86.88 96 ASP A N 1
ATOM 785 C CA . ASP A 1 96 ? 0.818 7.18 15.984 1 86.88 96 ASP A CA 1
ATOM 786 C C . ASP A 1 96 ? -0.581 7.602 15.539 1 86.88 96 ASP A C 1
ATOM 788 O O . ASP A 1 96 ? -1.556 7.402 16.266 1 86.88 96 ASP A O 1
ATOM 792 N N . PHE A 1 97 ? -0.595 8.203 14.406 1 85.12 97 PHE A N 1
ATOM 793 C CA . PHE A 1 97 ? -1.873 8.648 13.867 1 85.12 97 PHE A CA 1
ATOM 794 C C . PHE A 1 97 ? -2.803 7.465 13.625 1 85.12 97 PHE A C 1
ATOM 796 O O . PHE A 1 97 ? -3.982 7.516 13.984 1 85.12 97 PHE A O 1
ATOM 803 N N . GLN A 1 98 ? -2.283 6.449 13.008 1 84.5 98 GLN A N 1
ATOM 804 C CA . GLN A 1 98 ? -3.066 5.246 12.75 1 84.5 98 GLN A CA 1
ATOM 805 C C . GLN A 1 98 ? -3.543 4.613 14.055 1 84.5 98 GLN A C 1
ATOM 807 O O . GLN A 1 98 ? -4.664 4.102 14.133 1 84.5 98 GLN A O 1
ATOM 812 N N . MET A 1 99 ? -2.732 4.609 15.008 1 81.19 99 MET A N 1
ATOM 813 C CA . MET A 1 99 ? -3.1 4.055 16.312 1 81.19 99 MET A CA 1
ATOM 814 C C . MET A 1 99 ? -4.234 4.852 16.938 1 81.19 99 MET A C 1
ATOM 816 O O . MET A 1 99 ? -5.109 4.285 17.594 1 81.19 99 MET A O 1
ATOM 820 N N . SER A 1 100 ? -4.109 6.07 16.734 1 78.31 100 SER A N 1
ATOM 821 C CA . SER A 1 100 ? -5.141 6.926 17.312 1 78.31 100 SER A CA 1
ATOM 822 C C . SER A 1 100 ? -6.492 6.695 16.641 1 78.31 100 SER A C 1
ATOM 824 O O . SER A 1 100 ? -7.539 6.887 17.266 1 78.31 100 SER A O 1
ATOM 826 N N . LEU A 1 101 ? -6.402 6.328 15.305 1 75.44 101 LEU A N 1
ATOM 827 C CA . LEU A 1 101 ? -7.633 6.082 14.562 1 75.44 101 LEU A CA 1
ATOM 828 C C . LEU A 1 101 ? -8.148 4.672 14.82 1 75.44 101 LEU A C 1
ATOM 830 O O . LEU A 1 101 ? -9.359 4.438 14.789 1 75.44 101 LEU A O 1
ATOM 834 N N . SER A 1 102 ? -7.23 3.473 14.578 1 61.34 102 SER A N 1
ATOM 835 C CA . SER A 1 102 ? -7.48 2.043 14.43 1 61.34 102 SER A CA 1
ATOM 836 C C . SER A 1 102 ? -8.188 1.476 15.656 1 61.34 102 SER A C 1
ATOM 838 O O . SER A 1 102 ? -8.852 0.436 15.578 1 61.34 102 SER A O 1
ATOM 840 N N . THR A 1 103 ? -7.699 1.942 17 1 51.28 103 THR A N 1
ATOM 841 C CA . THR A 1 103 ? -8.141 1.025 18.047 1 51.28 103 THR A CA 1
ATOM 842 C C . THR A 1 103 ? -9.547 0.506 17.766 1 51.28 103 THR A C 1
ATOM 844 O O . THR A 1 103 ? -9.977 -0.488 18.344 1 51.28 103 THR A O 1
ATOM 847 N N . ARG A 1 104 ? -10.453 1.061 17.094 1 46.78 104 ARG A N 1
ATOM 848 C CA . ARG A 1 104 ? -11.789 0.469 17.047 1 46.78 104 ARG A CA 1
ATOM 849 C C . ARG A 1 104 ? -12.43 0.657 15.68 1 46.78 104 ARG A C 1
ATOM 851 O O . ARG A 1 104 ? -13.656 0.585 15.547 1 46.78 104 ARG A O 1
ATOM 858 N N . CYS A 1 105 ? -11.547 0.994 14.719 1 49.78 105 CYS A N 1
ATOM 859 C CA . CYS A 1 105 ? -12.32 1.29 13.523 1 49.78 105 CYS A CA 1
ATOM 860 C C . CYS A 1 105 ? -12.953 0.024 12.953 1 49.78 105 CYS A C 1
ATOM 862 O O . CYS A 1 105 ? -12.258 -0.957 12.688 1 49.78 105 CYS A O 1
ATOM 864 N N . HIS A 1 106 ? -14.141 -0.119 13.242 1 46.94 106 HIS A N 1
ATOM 865 C CA . HIS A 1 106 ? -14.961 -1.123 12.57 1 46.94 106 HIS A CA 1
ATOM 866 C C . HIS A 1 106 ? -14.773 -1.066 11.062 1 46.94 106 HIS A C 1
ATOM 868 O O . HIS A 1 106 ? -14.281 -0.068 10.531 1 46.94 106 HIS A O 1
ATOM 874 N N . ARG A 1 107 ? -15.367 -1.993 10.273 1 52.66 107 ARG A N 1
ATOM 875 C CA . ARG A 1 107 ? -15.57 -2.387 8.875 1 52.66 107 ARG A CA 1
ATOM 876 C C . ARG A 1 107 ? -16.109 -1.222 8.055 1 52.66 107 ARG A C 1
ATOM 878 O O . ARG A 1 107 ? -16.828 -0.365 8.57 1 52.66 107 ARG A O 1
ATOM 885 N N . GLY A 1 108 ? -15.391 -0.365 7.258 1 60.34 108 GLY A N 1
ATOM 886 C CA . GLY A 1 108 ? -15.922 0.387 6.133 1 60.34 108 GLY A CA 1
ATOM 887 C C . GLY A 1 108 ? -15.141 1.652 5.836 1 60.34 108 GLY A C 1
ATOM 888 O O . GLY A 1 108 ? -15.156 2.146 4.707 1 60.34 108 GLY A O 1
ATOM 889 N N . TYR A 1 109 ? -14.398 2.061 6.812 1 72.56 109 TYR A N 1
ATOM 890 C CA . TYR A 1 109 ? -13.75 3.334 6.523 1 72.56 109 TYR A CA 1
ATOM 891 C C . TYR A 1 109 ? -12.25 3.15 6.328 1 72.56 109 TYR A C 1
ATOM 893 O O . TYR A 1 109 ? -11.555 4.078 5.91 1 72.56 109 TYR A O 1
ATOM 901 N N . GLU A 1 110 ? -11.828 2.002 6.523 1 78.56 110 GLU A N 1
ATOM 902 C CA . GLU A 1 110 ? -10.398 1.714 6.57 1 78.56 110 GLU A CA 1
ATOM 903 C C . GLU A 1 110 ? -9.734 2.008 5.227 1 78.56 110 GLU A C 1
ATOM 905 O O . GLU A 1 110 ? -8.656 2.598 5.18 1 78.56 110 GLU A O 1
ATOM 910 N N . ASP A 1 111 ? -10.5 1.726 4.234 1 82.44 111 ASP A N 1
ATOM 911 C CA . ASP A 1 111 ? -9.914 1.919 2.908 1 82.44 111 ASP A CA 1
ATOM 912 C C . ASP A 1 111 ? -9.766 3.404 2.586 1 82.44 111 ASP A C 1
ATOM 914 O O . ASP A 1 111 ? -8.766 3.818 2.002 1 82.44 111 ASP A O 1
ATOM 918 N N . THR A 1 112 ? -10.773 4.09 2.984 1 84.12 112 THR A N 1
ATOM 919 C CA . THR A 1 112 ? -10.742 5.523 2.713 1 84.12 112 THR A CA 1
ATOM 920 C C . THR A 1 112 ? -9.648 6.207 3.533 1 84.12 112 THR A C 1
ATOM 922 O O . THR A 1 112 ? -8.906 7.047 3.014 1 84.12 112 THR A O 1
ATOM 925 N N . ILE A 1 113 ? -9.5 5.867 4.762 1 85.69 113 ILE A N 1
ATOM 926 C CA . ILE A 1 113 ? -8.477 6.434 5.641 1 85.69 113 ILE A CA 1
ATOM 927 C C . ILE A 1 113 ? -7.09 6.086 5.109 1 85.69 113 ILE A C 1
ATOM 929 O O . ILE A 1 113 ? -6.215 6.953 5.035 1 85.69 113 ILE A O 1
ATOM 933 N N . ALA A 1 114 ? -6.973 4.84 4.723 1 89.44 114 ALA A N 1
ATOM 934 C CA . ALA A 1 114 ? -5.703 4.383 4.164 1 89.44 114 ALA A CA 1
ATOM 935 C C . ALA A 1 114 ? -5.309 5.207 2.943 1 89.44 114 ALA A C 1
ATOM 937 O O . ALA A 1 114 ? -4.16 5.637 2.822 1 89.44 114 ALA A O 1
ATOM 938 N N . ARG A 1 115 ? -6.258 5.43 2.166 1 91.5 115 ARG A N 1
ATOM 939 C CA . ARG A 1 115 ? -6.02 6.203 0.95 1 91.5 115 ARG A CA 1
ATOM 940 C C . ARG A 1 115 ? -5.602 7.629 1.279 1 91.5 115 ARG A C 1
ATOM 942 O O . ARG A 1 115 ? -4.652 8.156 0.69 1 91.5 115 ARG A O 1
ATOM 949 N N . ILE A 1 116 ? -6.234 8.211 2.168 1 90.25 116 ILE A N 1
ATOM 950 C CA . ILE A 1 116 ? -5.949 9.586 2.555 1 90.25 116 ILE A CA 1
ATOM 951 C C . ILE A 1 116 ? -4.527 9.688 3.105 1 90.25 116 ILE A C 1
ATOM 953 O O . ILE A 1 116 ? -3.773 10.594 2.738 1 90.25 116 ILE A O 1
ATOM 957 N N . ILE A 1 117 ? -4.184 8.758 3.957 1 92.25 117 ILE A N 1
ATOM 958 C CA . ILE A 1 117 ? -2.857 8.758 4.562 1 92.25 117 ILE A CA 1
ATOM 959 C C . ILE A 1 117 ? -1.793 8.602 3.479 1 92.25 117 ILE A C 1
ATOM 961 O O . ILE A 1 117 ? -0.831 9.375 3.43 1 92.25 117 ILE A O 1
ATOM 965 N N . ARG A 1 118 ? -1.973 7.695 2.621 1 95.62 118 ARG A N 1
ATOM 966 C CA . ARG A 1 118 ? -0.992 7.434 1.574 1 95.62 118 ARG A CA 1
ATOM 967 C C . ARG A 1 118 ? -0.864 8.625 0.632 1 95.62 118 ARG A C 1
ATOM 969 O O . ARG A 1 118 ? 0.243 8.992 0.231 1 95.62 118 ARG A O 1
ATOM 976 N N . GLU A 1 119 ? -1.989 9.219 0.32 1 95.25 119 GLU A N 1
ATOM 977 C CA . GLU A 1 119 ? -1.973 10.359 -0.587 1 95.25 119 GLU A CA 1
ATOM 978 C C . GLU A 1 119 ? -1.234 11.547 0.031 1 95.25 119 GLU A C 1
ATOM 980 O O . GLU A 1 119 ? -0.481 12.242 -0.654 1 95.25 119 GLU A O 1
ATOM 985 N N . GLN A 1 120 ? -1.475 11.75 1.269 1 92.31 120 GLN A N 1
ATOM 986 C CA . GLN A 1 120 ? -0.763 12.828 1.945 1 92.31 120 GLN A CA 1
ATOM 987 C C . GLN A 1 120 ? 0.735 12.547 2.008 1 92.31 120 GLN A C 1
ATOM 989 O O . GLN A 1 120 ? 1.552 13.445 1.79 1 92.31 120 GLN A O 1
ATOM 994 N N . LEU A 1 121 ? 1.106 11.328 2.346 1 94.44 121 LEU A N 1
ATOM 995 C CA . LEU A 1 121 ? 2.51 10.93 2.348 1 94.44 121 LEU A CA 1
ATOM 996 C C . LEU A 1 121 ? 3.141 11.148 0.976 1 94.44 121 LEU A C 1
ATOM 998 O O . LEU A 1 121 ? 4.262 11.648 0.877 1 94.44 121 LEU A O 1
ATOM 1002 N N . GLU A 1 122 ? 2.42 10.758 -0.002 1 96.12 122 GLU A N 1
ATOM 1003 C CA . GLU A 1 122 ? 2.926 10.922 -1.362 1 96.12 122 GLU A CA 1
ATOM 1004 C C . GLU A 1 122 ? 3.217 12.383 -1.678 1 96.12 122 GLU A C 1
ATOM 1006 O O . GLU A 1 122 ? 4.254 12.703 -2.26 1 96.12 122 GLU A O 1
ATOM 1011 N N . ILE A 1 123 ? 2.303 13.25 -1.359 1 92.25 123 ILE A N 1
ATOM 1012 C CA . ILE A 1 123 ? 2.461 14.68 -1.59 1 92.25 123 ILE A CA 1
ATOM 1013 C C . ILE A 1 123 ? 3.713 15.188 -0.875 1 92.25 123 ILE A C 1
ATOM 1015 O O . ILE A 1 123 ? 4.547 15.867 -1.475 1 92.25 123 ILE A O 1
ATOM 1019 N N . ILE A 1 124 ? 3.885 14.789 0.347 1 90.38 124 ILE A N 1
ATOM 1020 C CA . ILE A 1 124 ? 5.004 15.25 1.166 1 90.38 124 ILE A CA 1
ATOM 1021 C C . ILE A 1 124 ? 6.316 14.727 0.592 1 90.38 124 ILE A C 1
ATOM 1023 O O . ILE A 1 124 ? 7.273 15.477 0.415 1 90.38 124 ILE A O 1
ATOM 1027 N N . PHE A 1 125 ? 6.371 13.43 0.323 1 93.25 125 PHE A N 1
ATOM 1028 C CA . PHE A 1 125 ? 7.586 12.828 -0.209 1 93.25 125 PHE A CA 1
ATOM 1029 C C . PHE A 1 125 ? 7.945 13.43 -1.561 1 93.25 125 PHE A C 1
ATOM 1031 O O . PHE A 1 125 ? 9.117 13.695 -1.839 1 93.25 125 PHE A O 1
ATOM 1038 N N . TYR A 1 126 ? 6.926 13.656 -2.338 1 93.5 126 TYR A N 1
ATOM 1039 C CA . TYR A 1 126 ? 7.184 14.227 -3.654 1 93.5 126 TYR A CA 1
ATOM 1040 C C . TYR A 1 126 ? 7.781 15.625 -3.535 1 93.5 126 TYR A C 1
ATOM 1042 O O . TYR A 1 126 ? 8.75 15.953 -4.219 1 93.5 126 TYR A O 1
ATOM 1050 N N . GLN A 1 127 ? 7.227 16.422 -2.725 1 89.62 127 GLN A N 1
ATOM 1051 C CA . GLN A 1 127 ? 7.719 17.781 -2.525 1 89.62 127 GLN A CA 1
ATOM 1052 C C . GLN A 1 127 ? 9.156 17.766 -2.012 1 89.62 127 GLN A C 1
ATOM 1054 O O . GLN A 1 127 ? 9.977 18.578 -2.445 1 89.62 127 GLN A O 1
ATOM 1059 N N . MET A 1 128 ? 9.438 16.922 -1.156 1 88.75 128 MET A N 1
ATOM 1060 C CA . MET A 1 128 ? 10.781 16.828 -0.602 1 88.75 128 MET A CA 1
ATOM 1061 C C . MET A 1 128 ? 11.781 16.359 -1.657 1 88.75 128 MET A C 1
ATOM 1063 O O . MET A 1 128 ? 12.883 16.891 -1.753 1 88.75 128 MET A O 1
ATOM 1067 N N . LEU A 1 129 ? 11.375 15.391 -2.402 1 91.5 129 LEU A N 1
ATOM 1068 C CA . LEU A 1 129 ? 12.242 14.875 -3.453 1 91.5 129 LEU A CA 1
ATOM 1069 C C . LEU A 1 129 ? 12.484 15.922 -4.531 1 91.5 129 LEU A C 1
ATOM 1071 O O . LEU A 1 129 ? 13.594 16.047 -5.059 1 91.5 129 LEU A O 1
ATOM 1075 N N . LEU A 1 130 ? 11.43 16.641 -4.848 1 88.88 130 LEU A N 1
ATOM 1076 C CA . LEU A 1 130 ? 11.531 17.688 -5.844 1 88.88 130 LEU A CA 1
ATOM 1077 C C . LEU A 1 130 ? 12.523 18.766 -5.402 1 88.88 130 LEU A C 1
ATOM 1079 O O . LEU A 1 130 ? 13.297 19.281 -6.215 1 88.88 130 LEU A O 1
ATOM 1083 N N . LYS A 1 131 ? 12.492 19.094 -4.207 1 85.25 131 LYS A N 1
ATOM 1084 C CA . LYS A 1 131 ? 13.391 20.109 -3.668 1 85.25 131 LYS A CA 1
ATOM 1085 C C . LYS A 1 131 ? 14.844 19.641 -3.693 1 85.25 131 LYS A C 1
ATOM 1087 O O . LYS A 1 131 ? 15.758 20.422 -3.941 1 85.25 131 LYS A O 1
ATOM 1092 N N . GLN A 1 132 ? 15.062 18.391 -3.48 1 84.25 132 GLN A N 1
ATOM 1093 C CA . GLN A 1 132 ? 16.391 17.812 -3.352 1 84.25 132 GLN A CA 1
ATOM 1094 C C . GLN A 1 132 ? 16.969 17.422 -4.715 1 84.25 132 GLN A C 1
ATOM 1096 O O . GLN A 1 132 ? 18.172 17.438 -4.914 1 84.25 132 GLN A O 1
ATOM 1101 N N . ARG A 1 133 ? 16.031 17.094 -5.625 1 81.88 133 ARG A N 1
ATOM 1102 C CA . ARG A 1 133 ? 16.453 16.516 -6.902 1 81.88 133 ARG A CA 1
ATOM 1103 C C . ARG A 1 133 ? 15.711 17.172 -8.062 1 81.88 133 ARG A C 1
ATOM 1105 O O . ARG A 1 133 ? 15.133 16.484 -8.906 1 81.88 133 ARG A O 1
ATOM 1112 N N . ALA A 1 134 ? 15.852 18.422 -8.117 1 70.31 134 ALA A N 1
ATOM 1113 C CA . ALA A 1 134 ? 15.07 19.219 -9.062 1 70.31 134 ALA A CA 1
ATOM 1114 C C . ALA A 1 134 ? 15.406 18.844 -10.5 1 70.31 134 ALA A C 1
ATOM 1116 O O . ALA A 1 134 ? 14.555 18.938 -11.391 1 70.31 134 ALA A O 1
ATOM 1117 N N . ASN A 1 135 ? 16.484 18.359 -10.719 1 74.44 135 ASN A N 1
ATOM 1118 C CA . ASN A 1 135 ? 16.906 18.109 -12.094 1 74.44 135 ASN A CA 1
ATOM 1119 C C . ASN A 1 135 ? 16.719 16.656 -12.492 1 74.44 135 ASN A C 1
ATOM 1121 O O . ASN A 1 135 ? 17.125 16.25 -13.578 1 74.44 135 ASN A O 1
ATOM 1125 N N . GLU A 1 136 ? 16.016 16 -11.711 1 74.19 136 GLU A N 1
ATOM 1126 C CA . GLU A 1 136 ? 15.812 14.578 -11.984 1 74.19 136 GLU A CA 1
ATOM 1127 C C . GLU A 1 136 ? 14.555 14.352 -12.812 1 74.19 136 GLU A C 1
ATOM 1129 O O . GLU A 1 136 ? 13.75 15.273 -12.992 1 74.19 136 GLU A O 1
ATOM 1134 N N . ASP A 1 137 ? 14.5 13.148 -13.375 1 87.25 137 ASP A N 1
ATOM 1135 C CA . ASP A 1 137 ? 13.32 12.695 -14.109 1 87.25 137 ASP A CA 1
ATOM 1136 C C . ASP A 1 137 ? 12.07 12.805 -13.25 1 87.25 137 ASP A C 1
ATOM 1138 O O . ASP A 1 137 ? 11.977 12.18 -12.188 1 87.25 137 ASP A O 1
ATOM 1142 N N . MET A 1 138 ? 11.148 13.656 -13.719 1 90.5 138 MET A N 1
ATOM 1143 C CA . MET A 1 138 ? 9.93 13.945 -12.969 1 90.5 138 MET A CA 1
ATOM 1144 C C . MET A 1 138 ? 9.133 12.664 -12.719 1 90.5 138 MET A C 1
ATOM 1146 O O . MET A 1 138 ? 8.547 12.492 -11.656 1 90.5 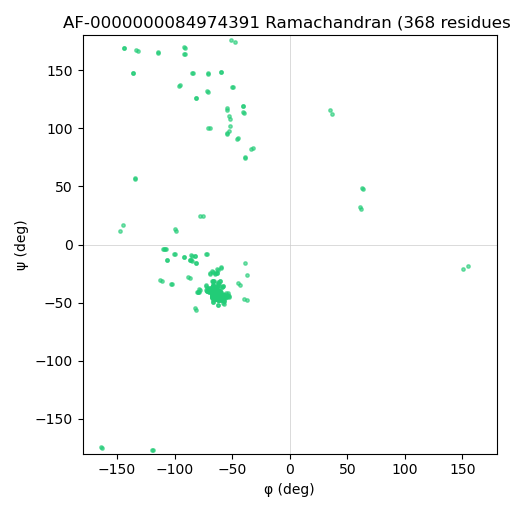138 MET A O 1
ATOM 1150 N N . GLN A 1 139 ? 9.148 11.812 -13.664 1 92.25 139 GLN A N 1
ATOM 1151 C CA . GLN A 1 139 ? 8.43 10.555 -13.523 1 92.25 139 GLN A CA 1
ATOM 1152 C C . GLN A 1 139 ? 9.047 9.695 -12.422 1 92.25 139 GLN A C 1
ATOM 1154 O O . GLN A 1 139 ? 8.328 9.055 -11.641 1 92.25 139 GLN A O 1
ATOM 1159 N N . ALA A 1 140 ? 10.367 9.664 -12.391 1 94.25 140 ALA A N 1
ATOM 1160 C CA . ALA A 1 140 ? 11.062 8.914 -11.352 1 94.25 140 ALA A CA 1
ATOM 1161 C C . ALA A 1 140 ? 10.75 9.469 -9.969 1 94.25 140 ALA A C 1
ATOM 1163 O O . ALA A 1 140 ? 10.523 8.711 -9.023 1 94.25 140 ALA A O 1
ATOM 1164 N N . LEU A 1 141 ? 10.734 10.797 -9.867 1 95.06 141 LEU A N 1
ATOM 1165 C CA . LEU A 1 141 ? 10.453 11.438 -8.594 1 95.06 141 LEU A CA 1
ATOM 1166 C C . LEU A 1 141 ? 9.023 11.133 -8.133 1 95.06 141 LEU A C 1
ATOM 1168 O O . LEU A 1 141 ? 8.805 10.797 -6.969 1 95.06 141 LEU A O 1
ATOM 1172 N N . LYS A 1 142 ? 8.094 11.211 -9.039 1 96 142 LYS A N 1
ATOM 1173 C CA . LYS A 1 142 ? 6.691 10.953 -8.734 1 96 142 LYS A CA 1
ATOM 1174 C C . LYS A 1 142 ? 6.477 9.5 -8.312 1 96 142 LYS A C 1
ATOM 1176 O O . LYS A 1 142 ? 5.812 9.234 -7.312 1 96 142 LYS A O 1
ATOM 1181 N N . LEU A 1 143 ? 7.035 8.609 -9.055 1 96.94 143 LEU A N 1
ATOM 1182 C CA . LEU A 1 143 ? 6.852 7.188 -8.781 1 96.94 143 LEU A CA 1
ATOM 1183 C C . LEU A 1 143 ? 7.555 6.785 -7.492 1 96.94 143 LEU A C 1
ATOM 1185 O O . LEU A 1 143 ? 7.047 5.953 -6.734 1 96.94 143 LEU A O 1
ATOM 1189 N N . THR A 1 144 ? 8.734 7.348 -7.23 1 96.88 144 THR A N 1
ATOM 1190 C CA . THR A 1 144 ? 9.422 7.094 -5.973 1 96.88 144 THR A CA 1
ATOM 1191 C C . THR A 1 144 ? 8.578 7.551 -4.789 1 96.88 144 THR A C 1
ATOM 1193 O O . THR A 1 144 ? 8.422 6.812 -3.811 1 96.88 144 THR A O 1
ATOM 1196 N N . ALA A 1 145 ? 8.039 8.75 -4.902 1 96.81 145 ALA A N 1
ATOM 1197 C CA . ALA A 1 145 ? 7.195 9.273 -3.83 1 96.81 145 ALA A CA 1
ATOM 1198 C C . ALA A 1 145 ? 5.977 8.375 -3.605 1 96.81 145 ALA A C 1
ATOM 1200 O O . ALA A 1 145 ? 5.613 8.086 -2.463 1 96.81 145 ALA A O 1
ATOM 1201 N N . LEU A 1 146 ? 5.398 7.941 -4.695 1 98.31 146 LEU A N 1
ATOM 1202 C CA . LEU A 1 146 ? 4.227 7.07 -4.652 1 98.31 146 LEU A CA 1
ATOM 1203 C C . LEU A 1 146 ? 4.562 5.746 -3.971 1 98.31 146 LEU A C 1
ATOM 1205 O O . LEU A 1 146 ? 3.895 5.352 -3.014 1 98.31 146 LEU A O 1
ATOM 1209 N N . MET A 1 147 ? 5.586 5.109 -4.418 1 98.31 147 MET A N 1
ATOM 1210 C CA . MET A 1 147 ? 5.953 3.799 -3.887 1 98.31 147 MET A CA 1
ATOM 1211 C C . MET A 1 147 ? 6.398 3.904 -2.432 1 98.31 147 MET A C 1
ATOM 1213 O O . MET A 1 147 ? 6.074 3.039 -1.616 1 98.31 147 MET A O 1
ATOM 1217 N N . LEU A 1 148 ? 7.141 4.953 -2.141 1 98 148 LEU A N 1
ATOM 1218 C CA . LEU A 1 148 ? 7.566 5.172 -0.761 1 98 148 LEU A CA 1
ATOM 1219 C C . LEU A 1 148 ? 6.359 5.363 0.154 1 98 148 LEU A C 1
ATOM 1221 O O . LEU A 1 148 ? 6.34 4.855 1.277 1 98 148 LEU A O 1
ATOM 1225 N N . SER A 1 149 ? 5.348 6.105 -0.292 1 98 149 SER A N 1
ATOM 1226 C CA . SER A 1 149 ? 4.141 6.324 0.497 1 98 149 SER A CA 1
ATOM 1227 C C . SER A 1 149 ? 3.428 5.008 0.793 1 98 149 SER A C 1
ATOM 1229 O O . SER A 1 149 ? 3.025 4.754 1.932 1 98 149 SER A O 1
ATOM 1231 N N . TRP A 1 150 ? 3.305 4.164 -0.194 1 98 150 TRP A N 1
ATOM 1232 C CA . TRP A 1 150 ? 2.697 2.85 -0.008 1 98 150 TRP A CA 1
ATOM 1233 C C . TRP A 1 150 ? 3.533 1.994 0.938 1 98 150 TRP A C 1
ATOM 1235 O O . TRP A 1 150 ? 2.992 1.345 1.837 1 98 150 TRP A O 1
ATOM 1245 N N . GLY A 1 151 ? 4.812 2.006 0.699 1 98.44 151 GLY A N 1
ATOM 1246 C CA . GLY A 1 151 ? 5.703 1.199 1.521 1 98.44 151 GLY A CA 1
ATOM 1247 C C . GLY A 1 151 ? 5.684 1.595 2.986 1 98.44 151 GLY A C 1
ATOM 1248 O O . GLY A 1 151 ? 5.598 0.735 3.865 1 98.44 151 GLY A O 1
ATOM 1249 N N . ILE A 1 152 ? 5.793 2.869 3.234 1 97.88 152 ILE A N 1
ATOM 1250 C CA . ILE A 1 152 ? 5.797 3.385 4.598 1 97.88 152 ILE A CA 1
ATOM 1251 C C . ILE A 1 152 ? 4.461 3.082 5.27 1 97.88 152 ILE A C 1
ATOM 1253 O O . ILE A 1 152 ? 4.422 2.654 6.426 1 97.88 152 ILE A O 1
ATOM 1257 N N . TYR A 1 153 ? 3.447 3.322 4.547 1 96.88 153 TYR A N 1
ATOM 1258 C CA . TYR A 1 153 ? 2.133 2.988 5.086 1 96.88 153 TYR A CA 1
ATOM 1259 C C . TYR A 1 153 ? 2.031 1.5 5.395 1 96.88 153 TYR A C 1
ATOM 1261 O O . TYR A 1 153 ? 1.589 1.111 6.477 1 96.88 153 TYR A O 1
ATOM 1269 N N . GLY A 1 154 ? 2.43 0.688 4.465 1 97.12 154 GLY A N 1
ATOM 1270 C CA . GLY A 1 154 ? 2.412 -0.75 4.676 1 97.12 154 GLY A CA 1
ATOM 1271 C C . GLY A 1 154 ? 3.215 -1.186 5.887 1 97.12 154 GLY A C 1
ATOM 1272 O O . GLY A 1 154 ? 2.773 -2.043 6.656 1 97.12 154 GLY A O 1
ATOM 1273 N N . ALA A 1 155 ? 4.332 -0.644 6.023 1 97.5 155 ALA A N 1
ATOM 1274 C CA . ALA A 1 155 ? 5.16 -0.938 7.191 1 97.5 155 ALA A CA 1
ATOM 1275 C C . ALA A 1 155 ? 4.445 -0.555 8.484 1 97.5 155 ALA A C 1
ATOM 1277 O O . ALA A 1 155 ? 4.527 -1.274 9.4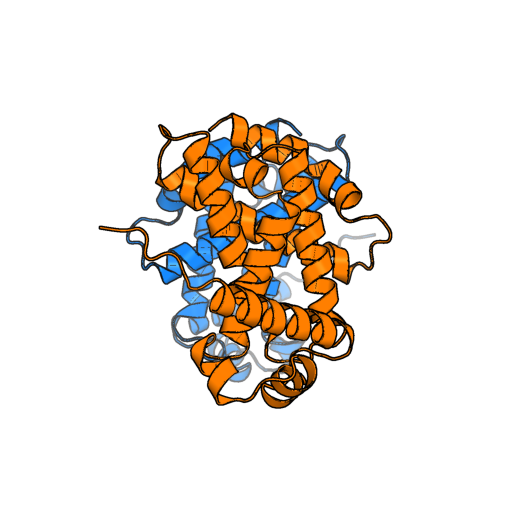84 1 97.5 155 ALA A O 1
ATOM 1278 N N . SER A 1 156 ? 3.779 0.564 8.484 1 95.31 156 SER A N 1
ATOM 1279 C CA . SER A 1 156 ? 3.059 1.008 9.672 1 95.31 156 SER A CA 1
ATOM 1280 C C . SER A 1 156 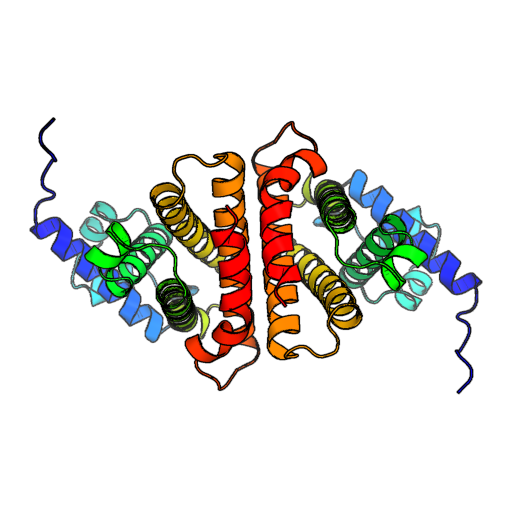? 1.909 0.062 10.008 1 95.31 156 SER A C 1
ATOM 1282 O O . SER A 1 156 ? 1.646 -0.213 11.18 1 95.31 156 SER A O 1
ATOM 1284 N N . VAL A 1 157 ? 1.215 -0.398 9.016 1 93.25 157 VAL A N 1
ATOM 1285 C CA . VAL A 1 157 ? 0.133 -1.358 9.203 1 93.25 157 VAL A CA 1
ATOM 1286 C C . VAL A 1 157 ? 0.68 -2.637 9.836 1 93.25 157 VAL A C 1
ATOM 1288 O O . VAL A 1 157 ? 0.105 -3.156 10.797 1 93.25 157 VAL A O 1
ATOM 1291 N N . GLU A 1 158 ? 1.76 -3.082 9.281 1 94.06 158 GLU A N 1
ATOM 1292 C CA . GLU A 1 158 ? 2.363 -4.305 9.805 1 94.06 158 GLU A CA 1
ATOM 1293 C C . GLU A 1 158 ? 2.852 -4.113 11.234 1 94.06 158 GLU A C 1
ATOM 1295 O O . GLU A 1 158 ? 2.701 -5.004 12.078 1 94.06 158 GLU A O 1
ATOM 1300 N N . TRP A 1 159 ? 3.465 -3.018 11.477 1 94.81 159 TRP A N 1
ATOM 1301 C CA . TRP A 1 159 ? 3.93 -2.695 12.82 1 94.81 159 TRP A CA 1
ATOM 1302 C C . TRP A 1 159 ? 2.783 -2.76 13.82 1 94.81 159 TRP A C 1
ATOM 1304 O O . TRP A 1 159 ? 2.92 -3.355 14.891 1 94.81 159 TRP A O 1
ATOM 1314 N N . LYS A 1 160 ? 1.664 -2.203 13.5 1 89.75 160 LYS A N 1
ATOM 1315 C CA . LYS A 1 160 ? 0.487 -2.199 14.367 1 89.75 160 LYS A CA 1
ATOM 1316 C C . LYS A 1 160 ? -0.085 -3.605 14.523 1 89.75 160 LYS A C 1
ATOM 1318 O O . LYS A 1 160 ? -0.425 -4.02 15.633 1 89.75 160 LYS A O 1
ATOM 1323 N N . ARG A 1 161 ? -0.189 -4.301 13.445 1 87.38 161 ARG A N 1
ATOM 1324 C CA . ARG A 1 161 ? -0.809 -5.625 13.406 1 87.38 161 ARG A CA 1
ATOM 1325 C C . ARG A 1 161 ? 0.004 -6.633 14.211 1 87.38 161 ARG A C 1
ATOM 1327 O O . ARG A 1 161 ? -0.561 -7.484 14.898 1 87.38 161 ARG A O 1
ATOM 1334 N N . SER A 1 162 ? 1.269 -6.598 14.047 1 86.94 162 SER A N 1
ATOM 1335 C CA . SER A 1 162 ? 2.146 -7.57 14.688 1 86.94 162 SER A CA 1
ATOM 1336 C C . SER A 1 162 ? 2.256 -7.305 16.188 1 86.94 162 SER A C 1
ATOM 1338 O O . SER A 1 162 ? 2.734 -8.156 16.938 1 86.94 162 SER A O 1
ATOM 1340 N N . GLY A 1 163 ? 1.709 -6.215 16.578 1 80.19 163 GLY A N 1
ATOM 1341 C CA . GLY A 1 163 ? 1.847 -5.863 17.984 1 80.19 163 GLY A CA 1
ATOM 1342 C C . GLY A 1 163 ? 3.289 -5.664 18.422 1 80.19 163 GLY A C 1
ATOM 1343 O O . GLY A 1 163 ? 3.674 -6.055 19.516 1 80.19 163 GLY A O 1
ATOM 1344 N N . GLU A 1 164 ? 4.02 -5.215 17.531 1 74.38 164 GLU A N 1
ATOM 1345 C CA . GLU A 1 164 ? 5.438 -4.98 17.797 1 74.38 164 GLU A CA 1
ATOM 1346 C C . GLU A 1 164 ? 5.629 -4.176 19.078 1 74.38 164 GLU A C 1
ATOM 1348 O O . GLU A 1 164 ? 4.941 -3.178 19.297 1 74.38 164 GLU A O 1
ATOM 1353 N N . LYS A 1 165 ? 6.504 -4.648 19.734 1 83.94 165 LYS A N 1
ATOM 1354 C CA . LYS A 1 165 ? 6.793 -3.992 21.016 1 83.94 165 LYS A CA 1
ATOM 1355 C C . LYS A 1 165 ? 7.879 -2.936 20.844 1 83.94 165 LYS A C 1
ATOM 1357 O O . LYS A 1 165 ? 8.078 -2.104 21.734 1 83.94 165 LYS A O 1
ATOM 1362 N N . VAL A 1 166 ? 8.43 -2.98 19.766 1 91.06 166 VAL A N 1
ATOM 1363 C CA . VAL A 1 166 ? 9.508 -2.021 19.516 1 91.06 166 VAL A CA 1
ATOM 1364 C C . VAL A 1 166 ? 8.914 -0.701 19.016 1 91.06 166 VAL A C 1
ATOM 1366 O O . VAL A 1 166 ? 7.891 -0.688 18.328 1 91.06 166 VAL A O 1
ATOM 1369 N N . GLU A 1 167 ? 9.523 0.377 19.344 1 94.81 167 GLU A N 1
ATOM 1370 C CA . GLU A 1 167 ? 9.102 1.699 18.891 1 94.81 167 GLU A CA 1
ATOM 1371 C C . GLU A 1 167 ? 9.117 1.794 17.359 1 94.81 167 GLU A C 1
ATOM 1373 O O . GLU A 1 167 ? 9.984 1.208 16.719 1 94.81 167 GLU A O 1
ATOM 1378 N N . PRO A 1 168 ? 8.219 2.58 16.859 1 95 168 PRO A N 1
ATOM 1379 C CA . PRO A 1 168 ? 8.156 2.715 15.406 1 95 168 PRO A CA 1
ATOM 1380 C C . PRO A 1 168 ? 9.492 3.109 14.789 1 95 168 PRO A C 1
ATOM 1382 O O . PRO A 1 168 ? 9.898 2.555 13.766 1 95 168 PRO A O 1
ATOM 1385 N N . GLU A 1 169 ? 10.188 4.062 15.398 1 94.44 169 GLU A N 1
ATOM 1386 C CA . GLU A 1 169 ? 11.453 4.543 14.859 1 94.44 169 GLU A CA 1
ATOM 1387 C C . GLU A 1 169 ? 12.5 3.432 14.82 1 94.44 169 GLU A C 1
ATOM 1389 O O . GLU A 1 169 ? 13.297 3.354 13.883 1 94.44 169 GLU A O 1
ATOM 1394 N N . THR A 1 170 ? 12.508 2.572 15.836 1 94.62 170 THR A N 1
ATOM 1395 C CA . THR A 1 170 ? 13.422 1.435 15.891 1 94.62 170 THR A CA 1
ATOM 1396 C C . THR A 1 170 ? 13.039 0.386 14.844 1 94.62 170 THR A C 1
ATOM 1398 O O . THR A 1 170 ? 13.906 -0.209 14.211 1 94.62 170 THR A O 1
ATOM 1401 N N . TYR A 1 171 ? 11.758 0.18 14.727 1 95.75 171 TYR A N 1
ATOM 1402 C CA . TYR A 1 171 ? 11.219 -0.805 13.789 1 95.75 171 TYR A CA 1
ATOM 1403 C C . TYR A 1 171 ? 11.664 -0.505 12.367 1 95.75 171 TYR A C 1
ATOM 1405 O O . TYR A 1 171 ? 12.141 -1.394 11.656 1 95.75 171 TYR A O 1
ATOM 1413 N N . ILE A 1 172 ? 11.609 0.778 11.953 1 96.62 172 ILE A N 1
ATOM 1414 C CA . ILE A 1 172 ? 11.844 1.146 10.562 1 96.62 172 ILE A CA 1
ATOM 1415 C C . ILE A 1 172 ? 13.336 1.354 10.328 1 96.62 172 ILE A C 1
ATOM 1417 O O . ILE A 1 172 ? 13.781 1.428 9.18 1 96.62 172 ILE A O 1
ATOM 1421 N N . LYS A 1 173 ? 14.117 1.447 11.32 1 95.38 173 LYS A N 1
ATOM 1422 C CA . LYS A 1 173 ? 15.531 1.812 11.25 1 95.38 173 LYS A CA 1
ATOM 1423 C C . LYS A 1 173 ? 16.312 0.848 10.359 1 95.38 173 LYS A C 1
ATOM 1425 O O . LYS A 1 173 ? 17.219 1.256 9.648 1 95.38 173 LYS A O 1
ATOM 1430 N N . SER A 1 174 ? 15.953 -0.383 10.391 1 93.62 174 SER A N 1
ATOM 1431 C CA . SER A 1 174 ? 16.703 -1.429 9.703 1 93.62 174 SER A CA 1
ATOM 1432 C C . SER A 1 174 ? 16.672 -1.235 8.195 1 93.62 174 SER A C 1
ATOM 1434 O O . SER A 1 174 ? 17.578 -1.669 7.484 1 93.62 174 SER A O 1
ATOM 1436 N N . VAL A 1 175 ? 15.648 -0.553 7.664 1 95.94 175 VAL A N 1
ATOM 1437 C CA . VAL A 1 175 ? 15.484 -0.478 6.215 1 95.94 175 VAL A CA 1
ATOM 1438 C C . VAL A 1 175 ? 15.859 0.92 5.727 1 95.94 175 VAL A C 1
ATOM 1440 O O . VAL A 1 175 ? 16.062 1.132 4.531 1 95.94 175 VAL A O 1
ATOM 1443 N N . ILE A 1 176 ? 16 1.871 6.582 1 95.62 176 ILE A N 1
ATOM 1444 C CA . ILE A 1 176 ? 16.172 3.279 6.238 1 95.62 176 ILE A CA 1
ATOM 1445 C C . ILE A 1 176 ? 17.438 3.455 5.395 1 95.62 176 ILE A C 1
ATOM 1447 O O . ILE A 1 176 ? 17.406 4.152 4.375 1 95.62 176 ILE A O 1
ATOM 1451 N N . PRO A 1 177 ? 18.578 2.789 5.742 1 93.56 177 PRO A N 1
ATOM 1452 C CA . PRO A 1 177 ? 19.797 2.986 4.934 1 93.56 177 PRO A CA 1
ATOM 1453 C C . PRO A 1 177 ? 19.609 2.555 3.482 1 93.56 177 PRO A C 1
ATOM 1455 O O . PRO A 1 177 ? 20.172 3.168 2.576 1 93.56 177 PRO A O 1
ATOM 1458 N N . TYR A 1 178 ? 18.812 1.607 3.281 1 92.75 178 TYR A N 1
ATOM 1459 C CA . TYR A 1 178 ? 18.625 1.094 1.929 1 92.75 178 TYR A CA 1
ATOM 1460 C C . TYR A 1 178 ? 17.688 1.995 1.133 1 92.75 178 TYR A C 1
ATOM 1462 O O . TYR A 1 178 ? 17.922 2.242 -0.054 1 92.75 178 TYR A O 1
ATOM 1470 N N . ILE A 1 179 ? 16.625 2.469 1.81 1 94.88 179 ILE A N 1
ATOM 1471 C CA . ILE A 1 179 ? 15.742 3.451 1.187 1 94.88 179 ILE A CA 1
ATOM 1472 C C . ILE A 1 179 ? 16.547 4.684 0.779 1 94.88 179 ILE A C 1
ATOM 1474 O O . ILE A 1 179 ? 16.453 5.148 -0.357 1 94.88 179 ILE A O 1
ATOM 1478 N N . MET A 1 180 ? 17.375 5.113 1.683 1 93.5 180 MET A N 1
ATOM 1479 C CA . MET A 1 180 ? 18.141 6.332 1.453 1 93.5 180 MET A CA 1
ATOM 1480 C C . MET A 1 180 ? 19.156 6.125 0.332 1 93.5 180 MET A C 1
ATOM 1482 O O . MET A 1 180 ? 19.453 7.055 -0.425 1 93.5 180 MET A O 1
ATOM 1486 N N . SER A 1 181 ? 19.734 4.973 0.245 1 94.06 181 SER A N 1
ATOM 1487 C CA . SER A 1 181 ? 20.672 4.684 -0.843 1 94.06 181 SER A CA 1
ATOM 1488 C C . SER A 1 181 ? 20 4.848 -2.203 1 94.06 181 SER A C 1
ATOM 1490 O O . SER A 1 181 ? 20.578 5.41 -3.129 1 94.06 181 SER A O 1
ATOM 1492 N N . GLY A 1 182 ? 18.781 4.355 -2.324 1 92.25 182 GLY A N 1
ATOM 1493 C CA . GLY A 1 182 ? 18.031 4.539 -3.553 1 92.25 182 GLY A CA 1
ATOM 1494 C C . GLY A 1 182 ? 17.75 5.996 -3.867 1 92.25 182 GLY A C 1
ATOM 1495 O O . GLY A 1 182 ? 17.938 6.441 -5 1 92.25 182 GLY A O 1
ATOM 1496 N N . ILE A 1 183 ? 17.391 6.707 -2.822 1 89.81 183 ILE A N 1
ATOM 1497 C CA . ILE A 1 183 ? 17.016 8.109 -2.984 1 89.81 183 ILE A CA 1
ATOM 1498 C C . ILE A 1 183 ? 18.266 8.93 -3.34 1 89.81 183 ILE A C 1
ATOM 1500 O O . ILE A 1 183 ? 18.203 9.82 -4.195 1 89.81 183 ILE A O 1
ATOM 1504 N N . ARG A 1 184 ? 19.328 8.617 -2.717 1 88.44 184 ARG A N 1
ATOM 1505 C CA . ARG A 1 184 ? 20.562 9.352 -2.941 1 88.44 184 ARG A CA 1
ATOM 1506 C C . ARG A 1 184 ? 21.094 9.117 -4.355 1 88.44 184 ARG A C 1
ATOM 1508 O O . ARG A 1 184 ? 21.844 9.938 -4.891 1 88.44 184 ARG A O 1
ATOM 1515 N N . ARG A 1 185 ? 20.703 8.039 -4.938 1 85.88 185 ARG A N 1
ATOM 1516 C CA . ARG A 1 185 ? 21.156 7.703 -6.281 1 85.88 185 ARG A CA 1
ATOM 1517 C C . ARG A 1 185 ? 20.328 8.43 -7.336 1 85.88 185 ARG A C 1
ATOM 1519 O O . ARG A 1 185 ? 20.688 8.43 -8.516 1 85.88 185 ARG A O 1
ATOM 1526 N N . MET A 1 186 ? 19.25 9.047 -6.902 1 84.31 186 MET A N 1
ATOM 1527 C CA . MET A 1 186 ? 18.438 9.805 -7.848 1 84.31 186 MET A CA 1
ATOM 1528 C C . MET A 1 186 ? 19.109 11.117 -8.234 1 84.31 186 MET A C 1
ATOM 1530 O O . MET A 1 186 ? 19.047 11.539 -9.391 1 84.31 186 MET A O 1
ATOM 1534 N N . MET B 1 1 ? 11.789 -38.375 4.707 1 36.56 1 MET B N 1
ATOM 1535 C CA . MET B 1 1 ? 10.367 -38.312 4.387 1 36.56 1 MET B CA 1
ATOM 1536 C C . MET B 1 1 ? 10.156 -38.094 2.889 1 36.56 1 MET B C 1
ATOM 1538 O O . MET B 1 1 ? 10.781 -37.219 2.285 1 36.56 1 MET B O 1
ATOM 1542 N N . LYS B 1 2 ? 9.648 -39.062 2.129 1 42.5 2 LYS B N 1
ATOM 1543 C CA . LYS B 1 2 ? 9.461 -39.094 0.682 1 42.5 2 LYS B CA 1
ATOM 1544 C C . LYS B 1 2 ? 8.68 -37.875 0.186 1 42.5 2 LYS B C 1
ATOM 1546 O O . LYS B 1 2 ? 7.766 -37.406 0.861 1 42.5 2 LYS B O 1
ATOM 1551 N N . GLU B 1 3 ? 9.219 -36.938 -0.514 1 47.75 3 GLU B N 1
ATOM 1552 C CA . GLU B 1 3 ? 8.5 -35.844 -1.126 1 47.75 3 GLU B CA 1
ATOM 1553 C C . GLU B 1 3 ? 7.164 -36.281 -1.698 1 47.75 3 GLU B C 1
ATOM 1555 O O . GLU B 1 3 ? 7.113 -37.188 -2.531 1 47.75 3 GLU B O 1
ATOM 1560 N N . VAL B 1 4 ? 6.172 -36.531 -0.964 1 49.47 4 VAL B N 1
ATOM 1561 C CA . VAL B 1 4 ? 4.875 -37 -1.443 1 49.47 4 VAL B CA 1
ATOM 1562 C C . VAL B 1 4 ? 4.586 -36.375 -2.816 1 49.47 4 VAL B C 1
ATOM 1564 O O . VAL B 1 4 ? 4.457 -35.156 -2.949 1 49.47 4 VAL B O 1
ATOM 1567 N N . LYS B 1 5 ? 5.105 -36.938 -3.844 1 56.03 5 LYS B N 1
ATOM 1568 C CA . LYS B 1 5 ? 4.848 -36.594 -5.238 1 56.03 5 LYS B CA 1
ATOM 1569 C C . LYS B 1 5 ? 3.354 -36.406 -5.496 1 56.03 5 LYS B C 1
ATOM 1571 O O . LYS B 1 5 ? 2.566 -37.344 -5.305 1 56.03 5 LYS B O 1
ATOM 1576 N N . VAL B 1 6 ? 2.863 -35.156 -5.355 1 61.25 6 VAL B N 1
ATOM 1577 C CA . VAL B 1 6 ? 1.463 -34.875 -5.676 1 61.25 6 VAL B CA 1
ATOM 1578 C C . VAL B 1 6 ? 1.074 -35.625 -6.945 1 61.25 6 VAL B C 1
ATOM 1580 O O . VAL B 1 6 ? 1.847 -35.688 -7.906 1 61.25 6 VAL B O 1
ATOM 1583 N N . ASP B 1 7 ? 0.081 -36.531 -6.887 1 72 7 ASP B N 1
ATOM 1584 C CA . ASP B 1 7 ? -0.516 -37.219 -8.023 1 72 7 ASP B CA 1
ATOM 1585 C C . ASP B 1 7 ? -0.703 -36.281 -9.203 1 72 7 ASP B C 1
ATOM 1587 O O . ASP B 1 7 ? -1.299 -35.219 -9.062 1 72 7 ASP B O 1
ATOM 1591 N N . PRO B 1 8 ? 0.02 -36.5 -10.32 1 76.62 8 PRO B N 1
ATOM 1592 C CA . PRO B 1 8 ? -0.064 -35.656 -11.508 1 76.62 8 PRO B CA 1
ATOM 1593 C C . PRO B 1 8 ? -1.501 -35.281 -11.867 1 76.62 8 PRO B C 1
ATOM 1595 O O . PRO B 1 8 ? -1.741 -34.219 -12.445 1 76.62 8 PRO B O 1
ATOM 1598 N N . ARG B 1 9 ? -2.418 -36.188 -11.625 1 76.56 9 ARG B N 1
ATOM 1599 C CA . ARG B 1 9 ? -3.822 -35.875 -11.898 1 76.56 9 ARG B CA 1
ATOM 1600 C C . ARG B 1 9 ? -4.324 -34.719 -11.047 1 76.56 9 ARG B C 1
ATOM 1602 O O . ARG B 1 9 ? -5.121 -33.906 -11.516 1 76.56 9 ARG B O 1
ATOM 1609 N N . ILE B 1 10 ? -3.82 -34.594 -9.867 1 80.19 10 ILE B N 1
ATOM 1610 C CA . ILE B 1 10 ? -4.219 -33.531 -8.953 1 80.19 10 ILE B CA 1
ATOM 1611 C C . ILE B 1 10 ? -3.695 -32.188 -9.453 1 80.19 10 ILE B C 1
ATOM 1613 O O . ILE B 1 10 ? -4.422 -31.203 -9.461 1 80.19 10 ILE B O 1
ATOM 1617 N N . ARG B 1 11 ? -2.521 -32.219 -9.945 1 83 11 ARG B N 1
ATOM 1618 C CA . ARG B 1 11 ? -1.922 -30.984 -10.461 1 83 11 ARG B CA 1
ATOM 1619 C C . ARG B 1 11 ? -2.654 -30.516 -11.711 1 83 11 ARG B C 1
ATOM 1621 O O . ARG B 1 11 ? -2.846 -29.312 -11.898 1 83 11 ARG B O 1
ATOM 1628 N N . ARG B 1 12 ? -3 -31.453 -12.453 1 87.31 12 ARG B N 1
ATOM 1629 C CA . ARG B 1 12 ? -3.709 -31.109 -13.688 1 87.31 12 ARG B CA 1
ATOM 1630 C C . ARG B 1 12 ? -5.062 -30.469 -13.375 1 87.31 12 ARG B C 1
ATOM 1632 O O . ARG B 1 12 ? -5.434 -29.469 -13.984 1 87.31 12 ARG B O 1
ATOM 1639 N N . THR B 1 13 ? -5.781 -31.078 -12.469 1 90.94 13 THR B N 1
ATOM 1640 C CA . THR B 1 13 ? -7.094 -30.562 -12.109 1 90.94 13 THR B CA 1
ATOM 1641 C C . THR B 1 13 ? -6.969 -29.156 -11.5 1 90.94 13 THR B C 1
ATOM 1643 O O . THR B 1 13 ? -7.754 -28.266 -11.82 1 90.94 13 THR B O 1
ATOM 1646 N N . ARG B 1 14 ? -5.996 -29.062 -10.727 1 90.5 14 ARG B N 1
ATOM 1647 C CA . ARG B 1 14 ? -5.742 -27.781 -10.102 1 90.5 14 ARG B CA 1
ATOM 1648 C C . ARG B 1 14 ? -5.5 -26.703 -11.148 1 90.5 14 ARG B C 1
ATOM 1650 O O . ARG B 1 14 ? -6.039 -25.594 -11.047 1 90.5 14 ARG B O 1
ATOM 1657 N N . LYS B 1 15 ? -4.711 -27.031 -12.07 1 90 15 LYS B N 1
ATOM 1658 C CA . LYS B 1 15 ? -4.406 -26.094 -13.148 1 90 15 LYS B CA 1
ATOM 1659 C C . LYS B 1 15 ? -5.656 -25.75 -13.953 1 90 15 LYS B C 1
ATOM 1661 O O . LYS B 1 15 ? -5.855 -24.594 -14.344 1 90 15 LYS B O 1
ATOM 1666 N N . LEU B 1 16 ? -6.438 -26.75 -14.18 1 92.88 16 LEU B N 1
ATOM 1667 C CA . LEU B 1 16 ? -7.676 -26.547 -14.922 1 92.88 16 LEU B CA 1
ATOM 1668 C C . LEU B 1 16 ? -8.578 -25.562 -14.203 1 92.88 16 LEU B C 1
ATOM 1670 O O . LEU B 1 16 ? -9.203 -24.703 -14.836 1 92.88 16 LEU B O 1
ATOM 1674 N N . ILE B 1 17 ? -8.633 -25.719 -12.961 1 94.94 17 ILE B N 1
ATOM 1675 C CA . ILE B 1 17 ? -9.477 -24.859 -12.156 1 94.94 17 ILE B CA 1
ATOM 1676 C C . ILE B 1 17 ? -8.93 -23.422 -12.188 1 94.94 17 ILE B C 1
ATOM 1678 O O . ILE B 1 17 ? -9.68 -22.469 -12.391 1 94.94 17 ILE B O 1
ATOM 1682 N N . MET B 1 18 ? -7.68 -23.312 -12.047 1 92 18 MET B N 1
ATOM 1683 C CA . MET B 1 18 ? -7.039 -22 -12.055 1 92 18 MET B CA 1
ATOM 1684 C C . MET B 1 18 ? -7.188 -21.328 -13.422 1 92 18 MET B C 1
ATOM 1686 O O . MET B 1 18 ? -7.457 -20.125 -13.5 1 92 18 MET B O 1
ATOM 1690 N N . ASP B 1 19 ? -7.027 -22.141 -14.438 1 90.5 19 ASP B N 1
ATOM 1691 C CA . ASP B 1 19 ? -7.195 -21.609 -15.789 1 90.5 19 ASP B CA 1
ATOM 1692 C C . ASP B 1 19 ? -8.625 -21.125 -16.016 1 90.5 19 ASP B C 1
ATOM 1694 O O . ASP B 1 19 ? -8.844 -20.094 -16.641 1 90.5 19 ASP B O 1
ATOM 1698 N N . ALA B 1 20 ? -9.539 -21.875 -15.547 1 93.75 20 ALA B N 1
ATOM 1699 C CA . ALA B 1 20 ? -10.945 -21.5 -15.656 1 93.75 20 ALA B CA 1
ATOM 1700 C C . ALA B 1 20 ? -11.211 -20.188 -14.938 1 93.75 20 ALA B C 1
ATOM 1702 O O . ALA B 1 20 ? -11.93 -19.312 -15.461 1 93.75 20 ALA B O 1
ATOM 1703 N N . PHE B 1 21 ? -10.656 -20.062 -13.797 1 92.06 21 PHE B N 1
ATOM 1704 C CA . PHE B 1 21 ? -10.805 -18.844 -13.016 1 92.06 21 PHE B CA 1
ATOM 1705 C C . PHE B 1 21 ? -10.234 -17.641 -13.773 1 92.06 21 PHE B C 1
ATOM 1707 O O . PHE B 1 21 ? -10.875 -16.594 -13.859 1 92.06 21 PHE B O 1
ATOM 1714 N N . ILE B 1 22 ? -9.102 -17.812 -14.305 1 85.81 22 ILE B N 1
ATOM 1715 C CA . ILE B 1 22 ? -8.43 -16.734 -15.031 1 85.81 22 ILE B CA 1
ATOM 1716 C C . ILE B 1 22 ? -9.25 -16.359 -16.25 1 85.81 22 ILE B C 1
ATOM 1718 O O . ILE B 1 22 ? -9.43 -15.164 -16.547 1 85.81 22 ILE B O 1
ATOM 1722 N N . GLU B 1 23 ? -9.727 -17.328 -16.938 1 87.75 23 GLU B N 1
ATOM 1723 C CA . GLU B 1 23 ? -10.578 -17.078 -18.109 1 87.75 23 GLU B CA 1
ATOM 1724 C C . GLU B 1 23 ? -11.828 -16.297 -17.719 1 87.75 23 GLU B C 1
ATOM 1726 O O . GLU B 1 23 ? -12.18 -15.312 -18.359 1 87.75 23 GLU B O 1
ATOM 1731 N N . LEU B 1 24 ? -12.484 -16.703 -16.688 1 89.75 24 LEU B N 1
ATOM 1732 C CA . LEU B 1 24 ? -13.703 -16.062 -16.234 1 89.75 24 LEU B CA 1
ATOM 1733 C C . LEU B 1 24 ? -13.414 -14.625 -15.781 1 89.75 24 LEU B C 1
ATOM 1735 O O . LEU B 1 24 ? -14.242 -13.734 -15.977 1 89.75 24 LEU B O 1
ATOM 1739 N N . SER B 1 25 ? -12.281 -14.484 -15.148 1 83.75 25 SER B N 1
ATOM 1740 C CA . SER B 1 25 ? -11.898 -13.164 -14.641 1 83.75 25 SER B CA 1
ATOM 1741 C C . SER B 1 25 ? -11.742 -12.164 -15.773 1 83.75 25 SER B C 1
ATOM 1743 O O . SER B 1 25 ? -11.82 -10.953 -15.555 1 83.75 25 SER B O 1
ATOM 1745 N N . SER B 1 26 ? -11.531 -12.695 -16.953 1 81.12 26 SER B N 1
ATOM 1746 C CA . SER B 1 26 ? -11.414 -11.828 -18.109 1 81.12 26 SER B CA 1
ATOM 1747 C C . SER B 1 26 ? -12.789 -11.492 -18.703 1 81.12 26 SER B C 1
ATOM 1749 O O . SER B 1 26 ? -12.922 -10.562 -19.484 1 81.12 26 SER B O 1
ATOM 1751 N N . GLN B 1 27 ? -13.805 -12.156 -18.219 1 83.12 27 GLN B N 1
ATOM 1752 C CA . GLN B 1 27 ? -15.125 -12.039 -18.844 1 83.12 27 GLN B CA 1
ATOM 1753 C C . GLN B 1 27 ? -16.109 -11.328 -17.906 1 83.12 27 GLN B C 1
ATOM 1755 O O . GLN B 1 27 ? -17.062 -10.711 -18.359 1 83.12 27 GLN B O 1
ATOM 1760 N N . LYS B 1 28 ? -15.867 -11.523 -16.641 1 82.44 28 LYS B N 1
ATOM 1761 C CA . LYS B 1 28 ? -16.781 -10.898 -15.695 1 82.44 28 LYS B CA 1
ATOM 1762 C C . LYS B 1 28 ? -16.031 -10.422 -14.445 1 82.44 28 LYS B C 1
ATOM 1764 O O . LYS B 1 28 ? -14.875 -10.789 -14.234 1 82.44 28 LYS B O 1
ATOM 1769 N N . GLU B 1 29 ? -16.766 -9.648 -13.664 1 79.44 29 GLU B N 1
ATOM 1770 C CA . GLU B 1 29 ? -16.203 -9.117 -12.43 1 79.44 29 GLU B CA 1
ATOM 1771 C C . GLU B 1 29 ? -16.031 -10.211 -11.375 1 79.44 29 GLU B C 1
ATOM 1773 O O . GLU B 1 29 ? -16.844 -11.133 -11.297 1 79.44 29 GLU B O 1
ATOM 1778 N N . PHE B 1 30 ? -15.016 -10.016 -10.633 1 82.94 30 PHE B N 1
ATOM 1779 C CA . PHE B 1 30 ? -14.695 -11.008 -9.609 1 82.94 30 PHE B CA 1
ATOM 1780 C C . PHE B 1 30 ? -15.906 -11.297 -8.734 1 82.94 30 PHE B C 1
ATOM 1782 O O . PHE B 1 30 ? -16.172 -12.453 -8.398 1 82.94 30 PHE B O 1
ATOM 1789 N N . LYS B 1 31 ? -16.578 -10.281 -8.344 1 78.75 31 LYS B N 1
ATOM 1790 C CA . LYS B 1 31 ? -17.734 -10.406 -7.453 1 78.75 31 LYS B CA 1
ATOM 1791 C C . LYS B 1 31 ? -18.812 -11.281 -8.078 1 78.75 31 LYS B C 1
ATOM 1793 O O . LYS B 1 31 ? -19.688 -11.797 -7.371 1 78.75 31 LYS B O 1
ATOM 1798 N N . ASP B 1 32 ? -18.75 -11.43 -9.352 1 85.31 32 ASP B N 1
ATOM 1799 C CA . ASP B 1 32 ? -19.797 -12.156 -10.07 1 85.31 32 ASP B CA 1
ATOM 1800 C C . ASP B 1 32 ? -19.359 -13.586 -10.375 1 85.31 32 ASP B C 1
ATOM 1802 O O . ASP B 1 32 ? -20.125 -14.383 -10.906 1 85.31 32 ASP B O 1
ATOM 1806 N N . ILE B 1 33 ? -18.125 -13.828 -10.109 1 89.25 33 ILE B N 1
ATOM 1807 C CA . ILE B 1 33 ? -17.625 -15.18 -10.344 1 89.25 33 ILE B CA 1
ATOM 1808 C C . ILE B 1 33 ? -18 -16.078 -9.172 1 89.25 33 ILE B C 1
ATOM 1810 O O . ILE B 1 33 ? -17.734 -15.758 -8.016 1 89.25 33 ILE B O 1
ATOM 1814 N N . THR B 1 34 ? -18.656 -17.203 -9.469 1 91.44 34 THR B N 1
ATOM 1815 C CA . THR B 1 34 ? -19.062 -18.172 -8.445 1 91.44 34 THR B CA 1
ATOM 1816 C C . THR B 1 34 ? -18.312 -19.484 -8.633 1 91.44 34 THR B C 1
ATOM 1818 O O . THR B 1 34 ? -17.75 -19.75 -9.695 1 91.44 34 THR B O 1
ATOM 1821 N N . VAL B 1 35 ? -18.406 -20.25 -7.59 1 95 35 VAL B N 1
ATOM 1822 C CA . VAL B 1 35 ? -17.828 -21.594 -7.684 1 95 35 VAL B CA 1
ATOM 1823 C C . VAL B 1 35 ? -18.547 -22.375 -8.773 1 95 35 VAL B C 1
ATOM 1825 O O . VAL B 1 35 ? -17.938 -23.156 -9.5 1 95 35 VAL B O 1
ATOM 1828 N N . LYS B 1 36 ? -19.766 -22.109 -8.898 1 95.88 36 LYS B N 1
ATOM 1829 C CA . LYS B 1 36 ? -20.547 -22.75 -9.953 1 95.88 36 LYS B CA 1
ATOM 1830 C C . LYS B 1 36 ? -20 -22.406 -11.328 1 95.88 36 LYS B C 1
ATOM 1832 O O . LYS B 1 36 ? -19.859 -23.266 -12.195 1 95.88 36 LYS B O 1
ATOM 1837 N N . ASP B 1 37 ? -19.719 -21.203 -11.586 1 95.81 37 ASP B N 1
ATOM 1838 C CA . ASP B 1 37 ? -19.156 -20.75 -12.852 1 95.81 37 ASP B CA 1
ATOM 1839 C C . ASP B 1 37 ? -17.828 -21.453 -13.133 1 95.81 37 ASP B C 1
ATOM 1841 O O . ASP B 1 37 ? -17.594 -21.906 -14.258 1 95.81 37 ASP B O 1
ATOM 1845 N N . ILE B 1 38 ? -17.031 -21.531 -12.117 1 95.88 38 ILE B N 1
ATOM 1846 C CA . ILE B 1 38 ? -15.68 -22.078 -12.242 1 95.88 38 ILE B CA 1
ATOM 1847 C C . ILE B 1 38 ? -15.758 -23.562 -12.562 1 95.88 38 ILE B C 1
ATOM 1849 O O . ILE B 1 38 ? -15.062 -24.047 -13.461 1 95.88 38 ILE B O 1
ATOM 1853 N N . THR B 1 39 ? -16.594 -24.25 -11.789 1 96.69 39 THR B N 1
ATOM 1854 C CA . THR B 1 39 ? -16.703 -25.688 -11.992 1 96.69 39 THR B CA 1
ATOM 1855 C C . THR B 1 39 ? -17.281 -26 -13.367 1 96.69 39 THR B C 1
ATOM 1857 O O . THR B 1 39 ? -16.891 -26.969 -14.008 1 96.69 39 THR B O 1
ATOM 1860 N N . ALA B 1 40 ? -18.219 -25.188 -13.828 1 96.94 40 ALA B N 1
ATOM 1861 C CA . ALA B 1 40 ? -18.781 -25.359 -15.164 1 96.94 40 ALA B CA 1
ATOM 1862 C C . ALA B 1 40 ? -17.719 -25.156 -16.234 1 96.94 40 ALA B C 1
ATOM 1864 O O . ALA B 1 40 ? -17.594 -25.953 -17.172 1 96.94 40 ALA B O 1
ATOM 1865 N N . GLU B 1 41 ? -16.953 -24.125 -16.109 1 95.94 41 GLU B N 1
ATOM 1866 C CA . GLU B 1 41 ? -15.906 -23.797 -17.078 1 95.94 41 GLU B CA 1
ATOM 1867 C C . GLU B 1 41 ? -14.812 -24.844 -17.078 1 95.94 41 GLU B C 1
ATOM 1869 O O . GLU B 1 41 ? -14.281 -25.188 -18.141 1 95.94 41 GLU B O 1
ATOM 1874 N N . ALA B 1 42 ? -14.5 -25.375 -15.93 1 95.81 42 ALA B N 1
ATOM 1875 C CA . ALA B 1 42 ? -13.438 -26.359 -15.773 1 95.81 42 ALA B CA 1
ATOM 1876 C C . ALA B 1 42 ? -13.953 -27.766 -16.062 1 95.81 42 ALA B C 1
ATOM 1878 O O . ALA B 1 42 ? -13.18 -28.734 -16.094 1 95.81 42 ALA B O 1
ATOM 1879 N N . MET B 1 43 ? -15.242 -27.891 -16.109 1 95.56 43 MET B N 1
ATOM 1880 C CA . MET B 1 43 ? -15.891 -29.172 -16.375 1 95.56 43 MET B CA 1
ATOM 1881 C C . MET B 1 43 ? -15.586 -30.172 -15.266 1 95.56 43 MET B C 1
ATOM 1883 O O . MET B 1 43 ? -15.164 -31.297 -15.531 1 95.56 43 MET B O 1
ATOM 1887 N N . ILE B 1 44 ? -15.766 -29.656 -14.078 1 95.81 44 ILE B N 1
ATOM 1888 C CA . ILE B 1 44 ? -15.609 -30.484 -12.891 1 95.81 44 ILE B CA 1
ATOM 1889 C C . ILE B 1 44 ? -16.797 -30.281 -11.953 1 95.81 44 ILE B C 1
ATOM 1891 O O . ILE B 1 44 ? -17.609 -29.375 -12.164 1 95.81 44 ILE B O 1
ATOM 1895 N N . ASN B 1 45 ? -16.906 -31.172 -10.977 1 94.19 45 ASN B N 1
ATOM 1896 C CA . ASN B 1 45 ? -17.969 -30.984 -9.992 1 94.19 45 ASN B CA 1
ATOM 1897 C C . ASN B 1 45 ? -17.5 -30.156 -8.797 1 94.19 45 ASN B C 1
ATOM 1899 O O . ASN B 1 45 ? -16.297 -29.906 -8.648 1 94.19 45 ASN B O 1
ATOM 1903 N N . ARG B 1 46 ? -18.438 -29.734 -7.941 1 95.38 46 ARG B N 1
ATOM 1904 C CA . ARG B 1 46 ? -18.156 -28.859 -6.805 1 95.38 46 ARG B CA 1
ATOM 1905 C C . ARG B 1 46 ? -17.266 -29.562 -5.781 1 95.38 46 ARG B C 1
ATOM 1907 O O . ARG B 1 46 ? -16.422 -28.922 -5.148 1 95.38 46 ARG B O 1
ATOM 1914 N N . ALA B 1 47 ? -17.5 -30.797 -5.645 1 95.44 47 ALA B N 1
ATOM 1915 C CA . ALA B 1 47 ? -16.703 -31.562 -4.676 1 95.44 47 ALA B CA 1
ATOM 1916 C C . ALA B 1 47 ? -15.219 -31.531 -5.043 1 95.44 47 ALA B C 1
ATOM 1918 O O . ALA B 1 47 ? -14.359 -31.422 -4.168 1 95.44 47 ALA B O 1
ATOM 1919 N N . THR B 1 48 ? -14.992 -31.672 -6.324 1 95.38 48 THR B N 1
ATOM 1920 C CA . THR B 1 48 ? -13.617 -31.641 -6.812 1 95.38 48 THR B CA 1
ATOM 1921 C C . THR B 1 48 ? -12.992 -30.266 -6.562 1 95.38 48 THR B C 1
ATOM 1923 O O . THR B 1 48 ? -11.82 -30.188 -6.199 1 95.38 48 THR B O 1
ATOM 1926 N N . PHE B 1 49 ? -13.789 -29.156 -6.789 1 96.75 49 PHE B N 1
ATOM 1927 C CA . PHE B 1 49 ? -13.289 -27.828 -6.488 1 96.75 49 PHE B CA 1
ATOM 1928 C C . PHE B 1 49 ? -12.82 -27.734 -5.039 1 96.75 49 PHE B C 1
ATOM 1930 O O . PHE B 1 49 ? -11.695 -27.297 -4.773 1 96.75 49 PHE B O 1
ATOM 1937 N N . TYR B 1 50 ? -13.586 -28.281 -4.105 1 95.44 50 TYR B N 1
ATOM 1938 C CA . TYR B 1 50 ? -13.336 -28.094 -2.682 1 95.44 50 TYR B CA 1
ATOM 1939 C C . TYR B 1 50 ? -12.258 -29.047 -2.189 1 95.44 50 TYR B C 1
ATOM 1941 O O . TYR B 1 50 ? -11.711 -28.875 -1.096 1 95.44 50 TYR B O 1
ATOM 1949 N N . TYR B 1 51 ? -12 -30.016 -2.971 1 94.5 51 TYR B N 1
ATOM 1950 C CA . TYR B 1 51 ? -10.844 -30.859 -2.701 1 94.5 51 TYR B CA 1
ATOM 1951 C C . TYR B 1 51 ? -9.547 -30.094 -2.875 1 94.5 51 TYR B C 1
ATOM 1953 O O . TYR B 1 51 ? -8.562 -30.344 -2.166 1 94.5 51 TYR B O 1
ATOM 1961 N N . HIS B 1 52 ? -9.578 -29.156 -3.775 1 94.5 52 HIS B N 1
ATOM 1962 C CA . HIS B 1 52 ? -8.359 -28.453 -4.156 1 94.5 52 HIS B CA 1
ATOM 1963 C C . HIS B 1 52 ? -8.297 -27.062 -3.525 1 94.5 52 HIS B C 1
ATOM 1965 O O . HIS B 1 52 ? -7.215 -26.547 -3.268 1 94.5 52 HIS B O 1
ATOM 1971 N N . PHE B 1 53 ? -9.484 -26.422 -3.373 1 95.94 53 PHE B N 1
ATOM 1972 C CA . PHE B 1 53 ? -9.523 -25.047 -2.895 1 95.94 53 PHE B CA 1
ATOM 1973 C C . PHE B 1 53 ? -10.617 -24.875 -1.845 1 95.94 53 PHE B C 1
ATOM 1975 O O . PHE B 1 53 ? -11.688 -25.469 -1.949 1 95.94 53 PHE B O 1
ATOM 1982 N N . GLU B 1 54 ? -10.312 -23.953 -0.9 1 94.94 54 GLU B N 1
ATOM 1983 C CA . GLU B 1 54 ? -11.266 -23.703 0.18 1 94.94 54 GLU B CA 1
ATOM 1984 C C . GLU B 1 54 ? -12.391 -22.781 -0.28 1 94.94 54 GLU B C 1
ATOM 1986 O O . GLU B 1 54 ? -13.539 -22.938 0.145 1 94.94 54 GLU B O 1
ATOM 1991 N N . ASP B 1 55 ? -12.094 -21.75 -1.059 1 92.75 55 ASP B N 1
ATOM 1992 C CA . ASP B 1 55 ? -13.031 -20.766 -1.593 1 92.75 55 ASP B CA 1
ATOM 1993 C C . ASP B 1 55 ? -12.406 -19.984 -2.752 1 92.75 55 ASP B C 1
ATOM 1995 O O . ASP B 1 55 ? -11.305 -20.312 -3.207 1 92.75 55 ASP B O 1
ATOM 1999 N N . ILE B 1 56 ? -13.078 -19.047 -3.207 1 89.94 56 ILE B N 1
ATOM 2000 C CA . ILE B 1 56 ? -12.648 -18.297 -4.387 1 89.94 56 ILE B CA 1
ATOM 2001 C C . ILE B 1 56 ? -11.422 -17.469 -4.047 1 89.94 56 ILE B C 1
ATOM 2003 O O . ILE B 1 56 ? -10.586 -17.203 -4.918 1 89.94 56 ILE B O 1
ATOM 2007 N N . TYR B 1 57 ? -11.273 -17.156 -2.783 1 89.12 57 TYR B N 1
ATOM 2008 C CA . TYR B 1 57 ? -10.125 -16.344 -2.383 1 89.12 57 TYR B CA 1
ATOM 2009 C C . TYR B 1 57 ? -8.867 -17.203 -2.293 1 89.12 57 TYR B C 1
ATOM 2011 O O . TYR B 1 57 ? -7.777 -16.766 -2.652 1 89.12 57 TYR B O 1
ATOM 2019 N N . ASP B 1 58 ? -9.102 -18.344 -1.818 1 93.25 58 ASP B N 1
ATOM 2020 C CA . ASP B 1 58 ? -8.008 -19.312 -1.859 1 93.25 58 ASP B CA 1
ATOM 2021 C C . ASP B 1 58 ? -7.57 -19.578 -3.297 1 93.25 58 ASP B C 1
ATOM 2023 O O . ASP B 1 58 ? -6.375 -19.656 -3.58 1 93.25 58 ASP B O 1
ATOM 2027 N N . LEU B 1 59 ? -8.547 -19.719 -4.133 1 93.38 59 LEU B N 1
ATOM 2028 C CA . LEU B 1 59 ? -8.273 -19.922 -5.547 1 93.38 59 LEU B CA 1
ATOM 2029 C C . LEU B 1 59 ? -7.52 -18.734 -6.129 1 93.38 59 LEU B C 1
ATOM 2031 O O . LEU B 1 59 ? -6.555 -18.906 -6.879 1 93.38 59 LEU B O 1
ATOM 2035 N N . LEU B 1 60 ? -7.91 -17.531 -5.832 1 89.88 60 LEU B N 1
ATOM 2036 C CA . LEU B 1 60 ? -7.246 -16.312 -6.281 1 89.88 60 LEU B CA 1
ATOM 2037 C C . LEU B 1 60 ? -5.781 -16.297 -5.855 1 89.88 60 LEU B C 1
ATOM 2039 O O . LEU B 1 60 ? -4.895 -16.031 -6.672 1 89.88 60 LEU B O 1
ATOM 2043 N N . ASP B 1 61 ? -5.613 -16.578 -4.629 1 91 61 ASP B N 1
ATOM 2044 C CA . ASP B 1 61 ? -4.273 -16.578 -4.051 1 91 61 ASP B CA 1
ATOM 2045 C C . ASP B 1 61 ? -3.361 -17.562 -4.789 1 91 61 ASP B C 1
ATOM 2047 O O . ASP B 1 61 ? -2.254 -17.203 -5.191 1 91 61 ASP B O 1
ATOM 2051 N N . LYS B 1 62 ? -3.848 -18.734 -5.008 1 91.12 62 LYS B N 1
ATOM 2052 C CA . LYS B 1 62 ? -3.047 -19.766 -5.645 1 91.12 62 LYS B CA 1
ATOM 2053 C C . LYS B 1 62 ? -2.854 -19.484 -7.133 1 91.12 62 LYS B C 1
ATOM 2055 O O . LYS B 1 62 ? -1.804 -19.781 -7.699 1 91.12 62 LYS B O 1
ATOM 2060 N N . SER B 1 63 ? -3.842 -18.922 -7.746 1 89.31 63 SER B N 1
ATOM 2061 C CA . SER B 1 63 ? -3.736 -18.547 -9.156 1 89.31 63 SER B CA 1
ATOM 2062 C C . SER B 1 63 ? -2.672 -17.484 -9.359 1 89.31 63 SER B C 1
ATOM 2064 O O . SER B 1 63 ? -1.881 -17.562 -10.305 1 89.31 63 SER B O 1
ATOM 2066 N N . LEU B 1 64 ? -2.664 -16.531 -8.516 1 87 64 LEU B N 1
ATOM 2067 C CA . LEU B 1 64 ? -1.664 -15.477 -8.602 1 87 64 LEU B CA 1
ATOM 2068 C C . LEU B 1 64 ? -0.258 -16.031 -8.422 1 87 64 LEU B C 1
ATOM 2070 O O . LEU B 1 64 ? 0.652 -15.688 -9.18 1 87 64 LEU B O 1
ATOM 2074 N N . SER B 1 65 ? -0.151 -16.828 -7.422 1 86.5 65 SER B N 1
ATOM 2075 C CA . SER B 1 65 ? 1.139 -17.453 -7.176 1 86.5 65 SER B CA 1
ATOM 2076 C C . SER B 1 65 ? 1.632 -18.203 -8.414 1 86.5 65 SER B C 1
ATOM 2078 O O . SER B 1 65 ? 2.805 -18.109 -8.773 1 86.5 65 SER B O 1
ATOM 2080 N N . GLU B 1 66 ? 0.738 -18.844 -9 1 82.56 66 GLU B N 1
ATOM 2081 C CA . GLU B 1 66 ? 1.088 -19.625 -10.188 1 82.56 66 GLU B CA 1
ATOM 2082 C C . GLU B 1 66 ? 1.483 -18.703 -11.344 1 82.56 66 GLU B C 1
ATOM 2084 O O . GLU B 1 66 ? 2.453 -18.984 -12.055 1 82.56 66 GLU B O 1
ATOM 2089 N N . VAL B 1 67 ? 0.742 -17.688 -11.539 1 82.62 67 VAL B N 1
ATOM 2090 C CA . VAL B 1 67 ? 1.015 -16.766 -12.633 1 82.62 67 VAL B CA 1
ATOM 2091 C C . VAL B 1 67 ? 2.375 -16.109 -12.422 1 82.62 67 VAL B C 1
ATOM 2093 O O . VAL B 1 67 ? 3.145 -15.938 -13.375 1 82.62 67 VAL B O 1
ATOM 2096 N N . LEU B 1 68 ? 2.654 -15.742 -11.266 1 82.81 68 LEU B N 1
ATOM 2097 C CA . LEU B 1 68 ? 3.941 -15.125 -10.953 1 82.81 68 LEU B CA 1
ATOM 2098 C C . LEU B 1 68 ? 5.082 -16.125 -11.156 1 82.81 68 LEU B C 1
ATOM 2100 O O . LEU B 1 68 ? 6.109 -15.773 -11.742 1 82.81 68 LEU B O 1
ATOM 2104 N N . LEU B 1 69 ? 4.848 -17.312 -10.727 1 78 69 LEU B N 1
ATOM 2105 C CA . LEU B 1 69 ? 5.875 -18.328 -10.844 1 78 69 LEU B CA 1
ATOM 2106 C C . LEU B 1 69 ? 6.117 -18.688 -12.305 1 78 69 LEU B C 1
ATOM 2108 O O . LEU B 1 69 ? 7.266 -18.891 -12.719 1 78 69 LEU B O 1
ATOM 2112 N N . VAL B 1 70 ? 5.094 -18.797 -13.055 1 75.31 70 VAL B N 1
ATOM 2113 C CA . VAL B 1 70 ? 5.188 -19.172 -14.461 1 75.31 70 VAL B CA 1
ATOM 2114 C C . VAL B 1 70 ? 5.898 -18.062 -15.242 1 75.31 70 VAL B C 1
ATOM 2116 O O . VAL B 1 70 ? 6.75 -18.344 -16.094 1 75.31 70 VAL B O 1
ATOM 2119 N N . ASN B 1 71 ? 5.461 -16.875 -14.953 1 77.38 71 ASN B N 1
ATOM 2120 C CA . ASN B 1 71 ? 6.039 -15.766 -15.695 1 77.38 71 ASN B CA 1
ATOM 2121 C C . ASN B 1 71 ? 7.492 -15.516 -15.289 1 77.38 71 ASN B C 1
ATOM 2123 O O . ASN B 1 71 ? 8.297 -15.047 -16.094 1 77.38 71 ASN B O 1
ATOM 2127 N N . LEU B 1 72 ? 7.848 -15.641 -14.07 1 73.44 72 LEU B N 1
ATOM 2128 C CA . LEU B 1 72 ? 9.227 -15.484 -13.617 1 73.44 72 LEU B CA 1
ATOM 2129 C C . LEU B 1 72 ? 10.047 -16.719 -13.938 1 73.44 72 LEU B C 1
ATOM 2131 O O . LEU B 1 72 ? 11.266 -16.734 -13.742 1 73.44 72 LEU B O 1
ATOM 2135 N N . ASP B 1 73 ? 9.641 -17.453 -14.906 1 62.94 73 ASP B N 1
ATOM 2136 C CA . ASP B 1 73 ? 10.281 -18.719 -15.25 1 62.94 73 ASP B CA 1
ATOM 2137 C C . ASP B 1 73 ? 10.75 -19.453 -14.008 1 62.94 73 ASP B C 1
ATOM 2139 O O . ASP B 1 73 ? 11.57 -18.938 -13.242 1 62.94 73 ASP B O 1
ATOM 2143 N N . CYS B 1 74 ? 10.164 -20.594 -13.664 1 53.81 74 CYS B N 1
ATOM 2144 C CA . CYS B 1 74 ? 10.391 -21.406 -12.484 1 53.81 74 CYS B CA 1
ATOM 2145 C C . CYS B 1 74 ? 11.867 -21.469 -12.125 1 53.81 74 CYS B C 1
ATOM 2147 O O . CYS B 1 74 ? 12.234 -21.328 -10.953 1 53.81 74 CYS B O 1
ATOM 2149 N N . ASP B 1 75 ? 12.633 -21.703 -13.078 1 54.44 75 ASP B N 1
ATOM 2150 C CA . ASP B 1 75 ? 14.062 -21.891 -12.828 1 54.44 75 ASP B CA 1
ATOM 2151 C C . ASP B 1 75 ? 14.727 -20.547 -12.492 1 54.44 75 ASP B C 1
ATOM 2153 O O . ASP B 1 75 ? 15.617 -20.5 -11.641 1 54.44 75 ASP B O 1
ATOM 2157 N N . THR B 1 76 ? 14.281 -19.562 -13.188 1 55 76 THR B N 1
ATOM 2158 C CA . THR B 1 76 ? 14.859 -18.234 -12.953 1 55 76 THR B CA 1
ATOM 2159 C C . THR B 1 76 ? 14.414 -17.688 -11.602 1 55 76 THR B C 1
ATOM 2161 O O . THR B 1 76 ? 15.211 -17.078 -10.875 1 55 76 THR B O 1
ATOM 2164 N N . TYR B 1 77 ? 13.156 -17.922 -11.25 1 55.03 77 TYR B N 1
ATOM 2165 C CA . TYR B 1 77 ? 12.625 -17.516 -9.953 1 55.03 77 TYR B CA 1
ATOM 2166 C C . TYR B 1 77 ? 13.438 -18.109 -8.82 1 55.03 77 TYR B C 1
ATOM 2168 O O . TYR B 1 77 ? 13.766 -17.422 -7.852 1 55.03 77 TYR B O 1
ATOM 2176 N N . LYS B 1 78 ? 13.609 -19.484 -8.953 1 54.75 78 LYS B N 1
ATOM 2177 C CA . LYS B 1 78 ? 14.336 -20.188 -7.902 1 54.75 78 LYS B CA 1
ATOM 2178 C C . LYS B 1 78 ? 15.797 -19.75 -7.859 1 54.75 78 LYS B C 1
ATOM 2180 O O . LYS B 1 78 ? 16.422 -19.75 -6.797 1 54.75 78 LYS B O 1
ATOM 2185 N N . SER B 1 79 ? 16.266 -19.422 -9.008 1 56.5 79 SER B N 1
ATOM 2186 C CA . SER B 1 79 ? 17.688 -19.141 -9.055 1 56.5 79 SER B CA 1
ATOM 2187 C C . SER B 1 79 ? 17.953 -17.641 -9.25 1 56.5 79 SER B C 1
ATOM 2189 O O . SER B 1 79 ? 19.094 -17.188 -9.102 1 56.5 79 SER B O 1
ATOM 2191 N N . SER B 1 80 ? 16.75 -16.891 -9.43 1 63.38 80 SER B N 1
ATOM 2192 C CA . SER B 1 80 ? 17.047 -15.562 -9.938 1 63.38 80 SER B CA 1
ATOM 2193 C C . SER B 1 80 ? 17.125 -14.547 -8.805 1 63.38 80 SER B C 1
ATOM 2195 O O . SER B 1 80 ? 16.391 -14.641 -7.82 1 63.38 80 SER B O 1
ATOM 2197 N N . GLU B 1 81 ? 18.094 -13.727 -8.906 1 79 81 GLU B N 1
ATOM 2198 C CA . GLU B 1 81 ? 18.328 -12.523 -8.117 1 79 81 GLU B CA 1
ATOM 2199 C C . GLU B 1 81 ? 17.344 -11.422 -8.469 1 79 81 GLU B C 1
ATOM 2201 O O . GLU B 1 81 ? 16.875 -11.336 -9.609 1 79 81 GLU B O 1
ATOM 2206 N N . LEU B 1 82 ? 16.812 -10.891 -7.414 1 88.88 82 LEU B N 1
ATOM 2207 C CA . LEU B 1 82 ? 16.016 -9.703 -7.672 1 88.88 82 LEU B CA 1
ATOM 2208 C C . LEU B 1 82 ? 16.812 -8.656 -8.43 1 88.88 82 LEU B C 1
ATOM 2210 O O . LEU B 1 82 ? 17.703 -8.016 -7.867 1 88.88 82 LEU B O 1
ATOM 2214 N N . ASN B 1 83 ? 16.656 -8.664 -9.711 1 90.69 83 ASN B N 1
ATOM 2215 C CA . ASN B 1 83 ? 17.312 -7.68 -10.562 1 90.69 83 ASN B CA 1
ATOM 2216 C C . ASN B 1 83 ? 16.312 -6.836 -11.336 1 90.69 83 ASN B C 1
ATOM 2218 O O . ASN B 1 83 ? 15.102 -6.938 -11.109 1 90.69 83 ASN B O 1
ATOM 2222 N N . GLU B 1 84 ? 16.781 -5.988 -12.156 1 92.88 84 GLU B N 1
ATOM 2223 C CA . GLU B 1 84 ? 15.93 -5.027 -12.852 1 92.88 84 GLU B CA 1
ATOM 2224 C C . GLU B 1 84 ? 14.906 -5.73 -13.734 1 92.88 84 GLU B C 1
ATOM 2226 O O . GLU B 1 84 ? 13.734 -5.352 -13.758 1 92.88 84 GLU B O 1
ATOM 2231 N N . GLU B 1 85 ? 15.305 -6.73 -14.461 1 90.25 85 GLU B N 1
ATOM 2232 C CA . GLU B 1 85 ? 14.422 -7.461 -15.367 1 90.25 85 GLU B CA 1
ATOM 2233 C C . GLU B 1 85 ? 13.32 -8.18 -14.609 1 90.25 85 GLU B C 1
ATOM 2235 O O . GLU B 1 85 ? 12.164 -8.18 -15.031 1 90.25 85 GLU B O 1
ATOM 2240 N N . VAL B 1 86 ? 13.719 -8.773 -13.516 1 90.69 86 VAL B N 1
ATOM 2241 C CA . VAL B 1 86 ? 12.766 -9.523 -12.695 1 90.69 86 VAL B CA 1
ATOM 2242 C C . VAL B 1 86 ? 11.734 -8.562 -12.102 1 90.69 86 VAL B C 1
ATOM 2244 O O . VAL B 1 86 ? 10.531 -8.844 -12.117 1 90.69 86 VAL B O 1
ATOM 2247 N N . LEU B 1 87 ? 12.164 -7.441 -11.586 1 93.69 87 LEU B N 1
ATOM 2248 C CA . LEU B 1 87 ? 11.266 -6.441 -11.016 1 93.69 87 LEU B CA 1
ATOM 2249 C C . LEU B 1 87 ? 10.281 -5.938 -12.062 1 93.69 87 LEU B C 1
ATOM 2251 O O . LEU B 1 87 ? 9.086 -5.809 -11.789 1 93.69 87 LEU B O 1
ATOM 2255 N N . SER B 1 88 ? 10.789 -5.656 -13.227 1 93.62 88 SER B N 1
ATOM 2256 C CA . SER B 1 88 ? 9.945 -5.203 -14.328 1 93.62 88 SER B CA 1
ATOM 2257 C C . SER B 1 88 ? 8.93 -6.27 -14.719 1 93.62 88 SER B C 1
ATOM 2259 O O . SER B 1 88 ? 7.762 -5.957 -14.969 1 93.62 88 SER B O 1
ATOM 2261 N N . SER B 1 89 ? 9.367 -7.496 -14.781 1 91.62 89 SER B N 1
ATOM 2262 C CA . SER B 1 89 ? 8.492 -8.602 -15.133 1 91.62 89 SER B CA 1
ATOM 2263 C C . SER B 1 89 ? 7.402 -8.805 -14.078 1 91.62 89 SER B C 1
ATOM 2265 O O . SER B 1 89 ? 6.238 -9.039 -14.422 1 91.62 89 SER B O 1
ATOM 2267 N N . ILE B 1 90 ? 7.789 -8.75 -12.844 1 93.31 90 ILE B N 1
ATOM 2268 C CA . ILE B 1 90 ? 6.828 -8.891 -11.758 1 93.31 90 ILE B CA 1
ATOM 2269 C C . ILE B 1 90 ? 5.773 -7.785 -11.859 1 93.31 90 ILE B C 1
ATOM 2271 O O . ILE B 1 90 ? 4.578 -8.055 -11.727 1 93.31 90 ILE B O 1
ATOM 2275 N N . PHE B 1 91 ? 6.23 -6.574 -12.094 1 96 91 PHE B N 1
ATOM 2276 C CA . PHE B 1 91 ? 5.305 -5.453 -12.219 1 96 91 PHE B CA 1
ATOM 2277 C C . PHE B 1 91 ? 4.312 -5.695 -13.352 1 96 91 PHE B C 1
ATOM 2279 O O . PHE B 1 91 ? 3.113 -5.465 -13.195 1 96 91 PHE B O 1
ATOM 2286 N N . LYS B 1 92 ? 4.793 -6.133 -14.445 1 94.25 92 LYS B N 1
ATOM 2287 C CA . LYS B 1 92 ? 3.928 -6.422 -15.578 1 94.25 92 LYS B CA 1
ATOM 2288 C C . LYS B 1 92 ? 2.896 -7.488 -15.227 1 94.25 92 LYS B C 1
ATOM 2290 O O . LYS B 1 92 ? 1.717 -7.352 -15.562 1 94.25 92 LYS B O 1
ATOM 2295 N N . VAL B 1 93 ? 3.314 -8.531 -14.609 1 90.62 93 VAL B N 1
ATOM 2296 C CA . VAL B 1 93 ? 2.441 -9.648 -14.258 1 90.62 93 VAL B CA 1
ATOM 2297 C C . VAL B 1 93 ? 1.337 -9.164 -13.32 1 90.62 93 VAL B C 1
ATOM 2299 O O . VAL B 1 93 ? 0.161 -9.477 -13.523 1 90.62 93 VAL B O 1
ATOM 2302 N N . ILE B 1 94 ? 1.715 -8.391 -12.32 1 92.19 94 ILE B N 1
ATOM 2303 C CA . ILE B 1 94 ? 0.731 -7.945 -11.336 1 92.19 94 ILE B CA 1
ATOM 2304 C C . ILE B 1 94 ? -0.246 -6.973 -11.992 1 92.19 94 ILE B C 1
ATOM 2306 O O . ILE B 1 94 ? -1.445 -7 -11.703 1 92.19 94 ILE B O 1
ATOM 2310 N N . THR B 1 95 ? 0.257 -6.105 -12.812 1 91.69 95 THR B N 1
ATOM 2311 C CA . THR B 1 95 ? -0.6 -5.152 -13.508 1 91.69 95 THR B CA 1
ATOM 2312 C C . THR B 1 95 ? -1.582 -5.879 -14.422 1 91.69 95 THR B C 1
ATOM 2314 O O . THR B 1 95 ? -2.773 -5.562 -14.438 1 91.69 95 THR B O 1
ATOM 2317 N N . ASP B 1 96 ? -1.106 -6.836 -15.133 1 86.94 96 ASP B N 1
ATOM 2318 C CA . ASP B 1 96 ? -1.963 -7.641 -16 1 86.94 96 ASP B CA 1
ATOM 2319 C C . ASP B 1 96 ? -3.006 -8.406 -15.188 1 86.94 96 ASP B C 1
ATOM 2321 O O . ASP B 1 96 ? -4.168 -8.5 -15.594 1 86.94 96 ASP B O 1
ATOM 2325 N N . PHE B 1 97 ? -2.533 -8.945 -14.133 1 85.12 97 PHE B N 1
ATOM 2326 C CA . PHE B 1 97 ? -3.432 -9.695 -13.266 1 85.12 97 PHE B CA 1
ATOM 2327 C C . PHE B 1 97 ? -4.531 -8.789 -12.711 1 85.12 97 PHE B C 1
ATOM 2329 O O . PHE B 1 97 ? -5.703 -9.164 -12.719 1 85.12 97 PHE B O 1
ATOM 2336 N N . GLN B 1 98 ? -4.137 -7.648 -12.227 1 84.44 98 GLN B N 1
ATOM 2337 C CA . GLN B 1 98 ? -5.102 -6.688 -11.703 1 84.44 98 GLN B CA 1
ATOM 2338 C C . GLN B 1 98 ? -6.09 -6.25 -12.781 1 84.44 98 GLN B C 1
ATOM 2340 O O . GLN B 1 98 ? -7.277 -6.066 -12.5 1 84.44 98 GLN B O 1
ATOM 2345 N N . MET B 1 99 ? -5.621 -6.062 -13.93 1 81.31 99 MET B N 1
ATOM 2346 C CA . MET B 1 99 ? -6.484 -5.676 -15.039 1 81.31 99 MET B CA 1
ATOM 2347 C C . MET B 1 99 ? -7.504 -6.77 -15.352 1 81.31 99 MET B C 1
ATOM 2349 O O . MET B 1 99 ? -8.648 -6.477 -15.695 1 81.31 99 MET B O 1
ATOM 2353 N N . SER B 1 100 ? -7.008 -7.891 -15.25 1 78.31 100 SER B N 1
ATOM 2354 C CA . SER B 1 100 ? -7.895 -9.016 -15.539 1 78.31 100 SER B CA 1
ATOM 2355 C C . SER B 1 100 ? -9 -9.125 -14.5 1 78.31 100 SER B C 1
ATOM 2357 O O . SER B 1 100 ? -10.102 -9.609 -14.797 1 78.31 100 SER B O 1
ATOM 2359 N N . LEU B 1 101 ? -8.625 -8.703 -13.227 1 75.19 101 LEU B N 1
ATOM 2360 C CA . LEU B 1 101 ? -9.602 -8.758 -12.148 1 75.19 101 LEU B CA 1
ATOM 2361 C C . LEU B 1 101 ? -10.523 -7.551 -12.18 1 75.19 101 LEU B C 1
ATOM 2363 O O . LEU B 1 101 ? -11.703 -7.648 -11.82 1 75.19 101 LEU B O 1
ATOM 2367 N N . SER B 1 102 ? -9.914 -6.137 -12.133 1 61.53 102 SER B N 1
ATOM 2368 C CA . SER B 1 102 ? -10.5 -4.82 -11.875 1 61.53 102 SER B CA 1
ATOM 2369 C C . SER B 1 102 ? -11.641 -4.523 -12.836 1 61.53 102 SER B C 1
ATOM 2371 O O . SER B 1 102 ? -12.562 -3.771 -12.508 1 61.53 102 SER B O 1
ATOM 2373 N N . THR B 1 103 ? -11.375 -4.84 -14.297 1 51.38 103 THR B N 1
ATOM 2374 C CA . THR B 1 103 ? -12.352 -4.199 -15.172 1 51.38 103 THR B CA 1
ATOM 2375 C C . THR B 1 103 ? -13.742 -4.246 -14.555 1 51.38 103 THR B C 1
ATOM 2377 O O . THR B 1 103 ? -14.664 -3.576 -15.031 1 51.38 103 THR B O 1
ATOM 2380 N N . ARG B 1 104 ? -14.109 -4.992 -13.594 1 47.5 104 ARG B N 1
ATOM 2381 C CA . ARG B 1 104 ? -15.516 -4.957 -13.219 1 47.5 104 ARG B CA 1
ATOM 2382 C C . ARG B 1 104 ? -15.695 -5.188 -11.719 1 47.5 104 ARG B C 1
ATOM 2384 O O . ARG B 1 104 ? -16.781 -5.531 -11.266 1 47.5 104 ARG B O 1
ATOM 2391 N N . CYS B 1 105 ? -14.531 -5.125 -11.039 1 50.09 105 CYS B N 1
ATOM 2392 C CA . CYS B 1 105 ? -14.789 -5.484 -9.648 1 50.09 105 CYS B CA 1
ATOM 2393 C C . CYS B 1 105 ? -15.57 -4.383 -8.938 1 50.09 105 CYS B C 1
ATOM 2395 O O . CYS B 1 105 ? -15.148 -3.225 -8.93 1 50.09 105 CYS B O 1
ATOM 2397 N N . HIS B 1 106 ? -16.781 -4.613 -8.844 1 47.41 106 HIS B N 1
ATOM 2398 C CA . HIS B 1 106 ? -17.609 -3.797 -7.965 1 47.41 106 HIS B CA 1
ATOM 2399 C C . HIS B 1 106 ? -17 -3.701 -6.566 1 47.41 106 HIS B C 1
ATOM 2401 O O . HIS B 1 106 ? -16.156 -4.516 -6.199 1 47.41 106 HIS B O 1
ATOM 2407 N N . ARG B 1 107 ? -17.578 -2.914 -5.633 1 52.94 107 ARG B N 1
ATOM 2408 C CA . ARG B 1 107 ? -17.469 -2.512 -4.234 1 52.94 107 ARG B CA 1
ATOM 2409 C C . ARG B 1 107 ? -17.406 -3.729 -3.316 1 52.94 107 ARG B C 1
ATOM 2411 O O . ARG B 1 107 ? -17.969 -4.781 -3.639 1 52.94 107 ARG B O 1
ATOM 2418 N N . GLY B 1 108 ? -16.328 -4.262 -2.713 1 60.56 108 GLY B N 1
ATOM 2419 C CA . GLY B 1 108 ? -16.328 -5.059 -1.495 1 60.56 108 GLY B CA 1
ATOM 2420 C C . GLY B 1 108 ? -15.188 -6.059 -1.446 1 60.56 108 GLY B C 1
ATOM 2421 O O . GLY B 1 108 ? -14.758 -6.473 -0.365 1 60.56 108 GLY B O 1
ATOM 2422 N N . TYR B 1 109 ? -14.688 -6.344 -2.602 1 72.44 109 TYR B N 1
ATOM 2423 C CA . TYR B 1 109 ? -13.664 -7.383 -2.521 1 72.44 109 TYR B CA 1
ATOM 2424 C C . TYR B 1 109 ? -12.273 -6.805 -2.771 1 72.44 109 TYR B C 1
ATOM 2426 O O . TYR B 1 109 ? -11.266 -7.5 -2.605 1 72.44 109 TYR B O 1
ATOM 2434 N N . GLU B 1 110 ? -12.242 -5.605 -3.066 1 78.62 110 GLU B N 1
ATOM 2435 C CA . GLU B 1 110 ? -11.016 -4.957 -3.521 1 78.62 110 GLU B CA 1
ATOM 2436 C C . GLU B 1 110 ? -9.93 -5 -2.447 1 78.62 110 GLU B C 1
ATOM 2438 O O . GLU B 1 110 ? -8.766 -5.285 -2.74 1 78.62 110 GLU B O 1
ATOM 2443 N N . ASP B 1 111 ? -10.422 -4.883 -1.265 1 82.44 111 ASP B N 1
ATOM 2444 C CA . ASP B 1 111 ? -9.453 -4.855 -0.175 1 82.44 111 ASP B CA 1
ATOM 2445 C C . ASP B 1 111 ? -8.828 -6.234 0.038 1 82.44 111 ASP B C 1
ATOM 2447 O O . ASP B 1 111 ? -7.625 -6.344 0.292 1 82.44 111 ASP B O 1
ATOM 2451 N N . THR B 1 112 ? -9.688 -7.188 -0.07 1 84.12 112 THR B N 1
ATOM 2452 C CA . THR B 1 112 ? -9.203 -8.547 0.128 1 84.12 112 THR B CA 1
ATOM 2453 C C . THR B 1 112 ? -8.25 -8.953 -0.998 1 84.12 112 THR B C 1
ATOM 2455 O O . THR B 1 112 ? -7.199 -9.539 -0.747 1 84.12 112 THR B O 1
ATOM 2458 N N . ILE B 1 113 ? -8.562 -8.641 -2.203 1 85.69 113 ILE B N 1
ATOM 2459 C CA . ILE B 1 113 ? -7.73 -8.953 -3.361 1 85.69 113 ILE B CA 1
ATOM 2460 C C . ILE B 1 113 ? -6.391 -8.227 -3.244 1 85.69 113 ILE B C 1
ATOM 2462 O O . ILE B 1 113 ? -5.336 -8.828 -3.461 1 85.69 113 ILE B O 1
ATOM 2466 N N . ALA B 1 114 ? -6.496 -6.98 -2.871 1 89.38 114 ALA B N 1
ATOM 2467 C CA . ALA B 1 114 ? -5.293 -6.176 -2.691 1 89.38 114 ALA B CA 1
ATOM 2468 C C . ALA B 1 114 ? -4.355 -6.816 -1.671 1 89.38 114 ALA B C 1
ATOM 2470 O O . ALA B 1 114 ? -3.148 -6.922 -1.907 1 89.38 114 ALA B O 1
ATOM 2471 N N . ARG B 1 115 ? -4.945 -7.258 -0.652 1 91.56 115 ARG B N 1
ATOM 2472 C CA . ARG B 1 115 ? -4.168 -7.883 0.412 1 91.56 115 ARG B CA 1
ATOM 2473 C C . ARG B 1 115 ? -3.5 -9.164 -0.078 1 91.56 115 ARG B C 1
ATOM 2475 O O . ARG B 1 115 ? -2.318 -9.391 0.188 1 91.56 115 ARG B O 1
ATOM 2482 N N . ILE B 1 116 ? -4.188 -9.922 -0.764 1 90.31 116 ILE B N 1
ATOM 2483 C CA . ILE B 1 116 ? -3.672 -11.195 -1.268 1 90.31 116 ILE B CA 1
ATOM 2484 C C . ILE B 1 116 ? -2.5 -10.938 -2.211 1 90.31 116 ILE B C 1
ATOM 2486 O O . ILE B 1 116 ? -1.461 -11.594 -2.115 1 90.31 116 ILE B O 1
ATOM 2490 N N . ILE B 1 117 ? -2.68 -9.984 -3.098 1 92.31 117 ILE B N 1
ATOM 2491 C CA . ILE B 1 117 ? -1.635 -9.664 -4.062 1 92.31 117 ILE B CA 1
ATOM 2492 C C . ILE B 1 117 ? -0.383 -9.188 -3.33 1 92.31 117 ILE B C 1
ATOM 2494 O O . ILE B 1 117 ? 0.72 -9.672 -3.594 1 92.31 117 ILE B O 1
ATOM 2498 N N . ARG B 1 118 ? -0.535 -8.32 -2.43 1 95.69 118 ARG B N 1
ATOM 2499 C CA . ARG B 1 118 ? 0.602 -7.766 -1.703 1 95.69 118 ARG B CA 1
ATOM 2500 C C . ARG B 1 118 ? 1.31 -8.844 -0.887 1 95.69 118 ARG B C 1
ATOM 2502 O O . ARG B 1 118 ? 2.541 -8.883 -0.843 1 95.69 118 ARG B O 1
ATOM 2509 N N . GLU B 1 119 ? 0.52 -9.688 -0.276 1 95.31 119 GLU B N 1
ATOM 2510 C CA . GLU B 1 119 ? 1.101 -10.75 0.542 1 95.31 119 GLU B CA 1
ATOM 2511 C C . GLU B 1 119 ? 1.911 -11.719 -0.31 1 95.31 119 GLU B C 1
ATOM 2513 O O . GLU B 1 119 ? 2.988 -12.164 0.097 1 95.31 119 GLU B O 1
ATOM 2518 N N . GLN B 1 120 ? 1.384 -12.039 -1.435 1 92.38 120 GLN B N 1
ATOM 2519 C CA . GLN B 1 120 ? 2.125 -12.922 -2.33 1 92.38 120 GLN B CA 1
ATOM 2520 C C . GLN B 1 120 ? 3.412 -12.258 -2.814 1 92.38 120 GLN B C 1
ATOM 2522 O O . GLN B 1 120 ? 4.461 -12.898 -2.875 1 92.38 120 GLN B O 1
ATOM 2527 N N . LEU B 1 121 ? 3.332 -11 -3.203 1 94.44 121 LEU B N 1
ATOM 2528 C CA . LEU B 1 121 ? 4.52 -10.242 -3.598 1 94.44 121 LEU B CA 1
ATOM 2529 C C . LEU B 1 121 ? 5.555 -10.234 -2.479 1 94.44 121 LEU B C 1
ATOM 2531 O O . LEU B 1 121 ? 6.746 -10.422 -2.729 1 94.44 121 LEU B O 1
ATOM 2535 N N . GLU B 1 122 ? 5.07 -10.008 -1.312 1 96.19 122 GLU B N 1
ATOM 2536 C CA . GLU B 1 122 ? 5.973 -9.969 -0.165 1 96.19 122 GLU B CA 1
ATOM 2537 C C . GLU B 1 122 ? 6.719 -11.289 -0.005 1 96.19 122 GLU B C 1
ATOM 2539 O O . GLU B 1 122 ? 7.926 -11.305 0.236 1 96.19 122 GLU B O 1
ATOM 2544 N N . ILE B 1 123 ? 6.016 -12.383 -0.077 1 92.31 123 ILE B N 1
ATOM 2545 C CA . ILE B 1 123 ? 6.605 -13.711 0.044 1 92.31 123 ILE B CA 1
ATOM 2546 C C . ILE B 1 123 ? 7.68 -13.898 -1.024 1 92.31 123 ILE B C 1
ATOM 2548 O O . ILE B 1 123 ? 8.805 -14.312 -0.72 1 92.31 123 ILE B O 1
ATOM 2552 N N . ILE B 1 124 ? 7.375 -13.523 -2.23 1 90.31 124 ILE B N 1
ATOM 2553 C CA . ILE B 1 124 ? 8.281 -13.711 -3.357 1 90.31 124 ILE B CA 1
ATOM 2554 C C . ILE B 1 124 ? 9.523 -12.836 -3.174 1 90.31 124 ILE B C 1
ATOM 2556 O O . ILE B 1 124 ? 10.648 -13.305 -3.314 1 90.31 124 ILE B O 1
ATOM 2560 N N . PHE B 1 125 ? 9.312 -11.562 -2.885 1 93.38 125 PHE B N 1
ATOM 2561 C CA . PHE B 1 125 ? 10.43 -10.641 -2.707 1 93.38 125 PHE B CA 1
ATOM 2562 C C . PHE B 1 125 ? 11.312 -11.078 -1.544 1 93.38 125 PHE B C 1
ATOM 2564 O O . PHE B 1 125 ? 12.539 -11.008 -1.631 1 93.38 125 PHE B O 1
ATOM 2571 N N . TYR B 1 126 ? 10.664 -11.523 -0.509 1 93.56 126 TYR B N 1
ATOM 2572 C CA . TYR B 1 126 ? 11.438 -11.953 0.651 1 93.56 126 TYR B CA 1
ATOM 2573 C C . TYR B 1 12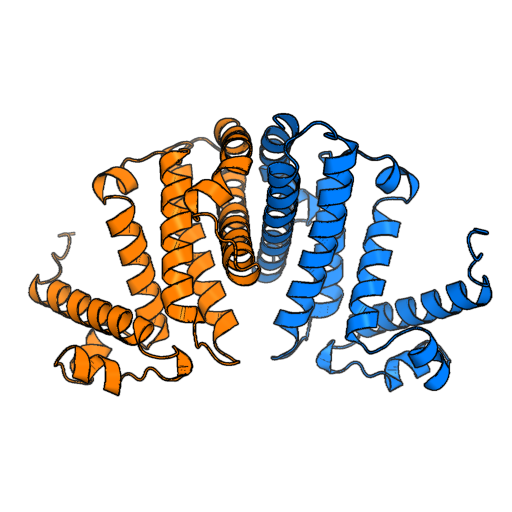6 ? 12.312 -13.148 0.308 1 93.56 126 TYR B C 1
ATOM 2575 O O . TYR B 1 126 ? 13.492 -13.18 0.667 1 93.56 126 TYR B O 1
ATOM 2583 N N . GLN B 1 127 ? 11.781 -14.094 -0.335 1 89.75 127 GLN B N 1
ATOM 2584 C CA . GLN B 1 127 ? 12.539 -15.281 -0.723 1 89.75 127 GLN B CA 1
ATOM 2585 C C . GLN B 1 127 ? 13.711 -14.914 -1.635 1 89.75 127 GLN B C 1
ATOM 2587 O O . GLN B 1 127 ? 14.805 -15.461 -1.491 1 89.75 127 GLN B O 1
ATOM 2592 N N . MET B 1 128 ? 13.484 -14.047 -2.506 1 88.94 128 MET B N 1
ATOM 2593 C CA . MET B 1 128 ? 14.547 -13.633 -3.424 1 88.94 128 MET B CA 1
ATOM 2594 C C . MET B 1 128 ? 15.641 -12.883 -2.684 1 88.94 128 MET B C 1
ATOM 2596 O O . MET B 1 128 ? 16.828 -13.102 -2.938 1 88.94 128 MET B O 1
ATOM 2600 N N . LEU B 1 129 ? 15.234 -12.023 -1.812 1 91.62 129 LEU B N 1
ATOM 2601 C CA . LEU B 1 129 ? 16.203 -11.25 -1.041 1 91.62 129 LEU B CA 1
ATOM 2602 C C . LEU B 1 129 ? 17.016 -12.156 -0.12 1 91.62 129 LEU B C 1
ATOM 2604 O O . LEU B 1 129 ? 18.219 -11.953 0.057 1 91.62 129 LEU B O 1
ATOM 2608 N N . LEU B 1 130 ? 16.328 -13.109 0.463 1 89.06 130 LEU B N 1
ATOM 2609 C CA . LEU B 1 130 ? 16.984 -14.062 1.349 1 89.06 130 LEU B CA 1
ATOM 2610 C C . LEU B 1 130 ? 18.047 -14.852 0.597 1 89.06 130 LEU B C 1
ATOM 2612 O O . LEU B 1 130 ? 19.125 -15.117 1.133 1 89.06 130 LEU B O 1
ATOM 2616 N N . LYS B 1 131 ? 17.766 -15.227 -0.548 1 85.38 131 LYS B N 1
ATOM 2617 C CA . LYS B 1 131 ? 18.703 -16 -1.361 1 85.38 131 LYS B CA 1
ATOM 2618 C C . LYS B 1 131 ? 19.922 -15.164 -1.736 1 85.38 131 LYS B C 1
ATOM 2620 O O . LYS B 1 131 ? 21.031 -15.672 -1.798 1 85.38 131 LYS B O 1
ATOM 2625 N N . GLN B 1 132 ? 19.734 -13.898 -1.952 1 84.5 132 GLN B N 1
ATOM 2626 C CA . GLN B 1 132 ? 20.781 -13.008 -2.441 1 84.5 132 GLN B CA 1
ATOM 2627 C C . GLN B 1 132 ? 21.578 -12.422 -1.285 1 84.5 132 GLN B C 1
ATOM 2629 O O . GLN B 1 132 ? 22.766 -12.109 -1.444 1 84.5 132 GLN B O 1
ATOM 2634 N N . ARG B 1 133 ? 20.906 -12.312 -0.135 1 82 133 ARG B N 1
ATOM 2635 C CA . ARG B 1 133 ? 21.516 -11.602 0.984 1 82 133 ARG B CA 1
ATOM 2636 C C . ARG B 1 133 ? 21.344 -12.375 2.287 1 82 133 ARG B C 1
ATOM 2638 O O . ARG B 1 133 ? 20.859 -11.828 3.281 1 82 133 ARG B O 1
ATOM 2645 N N . ALA B 1 134 ? 21.797 -13.531 2.256 1 70.69 134 ALA B N 1
ATOM 2646 C CA . ALA B 1 134 ? 21.547 -14.461 3.359 1 70.69 134 ALA B CA 1
ATOM 2647 C C . ALA B 1 134 ? 22.188 -13.953 4.652 1 70.69 134 ALA B C 1
ATOM 2649 O O . ALA B 1 134 ? 21.688 -14.227 5.746 1 70.69 134 ALA B O 1
ATOM 2650 N N . ASN B 1 135 ? 23.125 -13.203 4.566 1 74.62 135 ASN B N 1
ATOM 2651 C CA . ASN B 1 135 ? 23.859 -12.805 5.762 1 74.62 135 ASN B CA 1
ATOM 2652 C C . ASN B 1 135 ? 23.406 -11.43 6.254 1 74.62 135 ASN B C 1
ATOM 2654 O O . ASN B 1 135 ? 24 -10.883 7.191 1 74.62 135 ASN B O 1
ATOM 2658 N N . GLU B 1 136 ? 22.375 -11.008 5.723 1 74.38 136 GLU B N 1
ATOM 2659 C CA . GLU B 1 136 ? 21.891 -9.68 6.094 1 74.38 136 GLU B CA 1
ATOM 2660 C C . GLU B 1 136 ? 20.922 -9.758 7.262 1 74.38 136 GLU B C 1
ATOM 2662 O O . GLU B 1 136 ? 20.469 -10.844 7.633 1 74.38 136 GLU B O 1
ATOM 2667 N N . ASP B 1 137 ? 20.703 -8.594 7.871 1 87.38 137 ASP B N 1
ATOM 2668 C CA . ASP B 1 137 ? 19.719 -8.43 8.922 1 87.38 137 ASP B CA 1
ATOM 2669 C C . ASP B 1 137 ? 18.344 -8.906 8.461 1 87.38 137 ASP B C 1
ATOM 2671 O O . ASP B 1 137 ? 17.781 -8.367 7.504 1 87.38 137 ASP B O 1
ATOM 2675 N N . MET B 1 138 ? 17.859 -9.953 9.133 1 90.69 138 MET B N 1
ATOM 2676 C CA . MET B 1 138 ? 16.594 -10.578 8.758 1 90.69 138 MET B CA 1
ATOM 2677 C C . MET B 1 138 ? 15.461 -9.57 8.812 1 90.69 138 MET B C 1
ATOM 2679 O O . MET B 1 138 ? 14.562 -9.594 7.965 1 90.69 138 MET B O 1
ATOM 2683 N N . GLN B 1 139 ? 15.523 -8.711 9.742 1 92.31 139 GLN B N 1
ATOM 2684 C CA . GLN B 1 139 ? 14.484 -7.691 9.867 1 92.31 139 GLN B CA 1
ATOM 2685 C C . GLN B 1 139 ? 14.5 -6.742 8.672 1 92.31 139 GLN B C 1
ATOM 2687 O O . GLN B 1 139 ? 13.445 -6.352 8.164 1 92.31 139 GLN B O 1
ATOM 2692 N N . ALA B 1 140 ? 15.711 -6.371 8.25 1 94.25 140 ALA B N 1
ATOM 2693 C CA . ALA B 1 140 ? 15.844 -5.5 7.09 1 94.25 140 ALA B CA 1
ATOM 2694 C C . ALA B 1 140 ? 15.305 -6.172 5.832 1 94.25 140 ALA B C 1
ATOM 2696 O O . ALA B 1 140 ? 14.617 -5.539 5.023 1 94.25 140 ALA B O 1
ATOM 2697 N N . LEU B 1 141 ? 15.602 -7.461 5.691 1 95.12 141 LEU B N 1
ATOM 2698 C CA . LEU B 1 141 ? 15.133 -8.203 4.523 1 95.12 141 LEU B CA 1
ATOM 2699 C C . LEU B 1 141 ? 13.617 -8.305 4.512 1 95.12 141 LEU B C 1
ATOM 2701 O O . LEU B 1 141 ? 12.984 -8.086 3.475 1 95.12 141 LEU B O 1
ATOM 2705 N N . LYS B 1 142 ? 13.039 -8.594 5.645 1 96.06 142 LYS B N 1
ATOM 2706 C CA . LYS B 1 142 ? 11.594 -8.727 5.773 1 96.06 142 LYS B CA 1
ATOM 2707 C C . LYS B 1 142 ? 10.891 -7.398 5.492 1 96.06 142 LYS B C 1
ATOM 2709 O O . LYS B 1 142 ? 9.914 -7.352 4.742 1 96.06 142 LYS B O 1
ATOM 2714 N N . LEU B 1 143 ? 11.391 -6.355 6.078 1 96.88 143 LEU B N 1
ATOM 2715 C CA . LEU B 1 143 ? 10.766 -5.047 5.926 1 96.88 143 LEU B CA 1
ATOM 2716 C C . LEU B 1 143 ? 10.93 -4.527 4.504 1 96.88 143 LEU B C 1
ATOM 2718 O O . LEU B 1 143 ? 10.023 -3.891 3.961 1 96.88 143 LEU B O 1
ATOM 2722 N N . THR B 1 144 ? 12.086 -4.777 3.889 1 96.88 144 THR B N 1
ATOM 2723 C CA . THR B 1 144 ? 12.289 -4.402 2.494 1 96.88 144 THR B CA 1
ATOM 2724 C C . THR B 1 144 ? 11.289 -5.109 1.589 1 96.88 144 THR B C 1
ATOM 2726 O O . THR B 1 144 ? 10.664 -4.48 0.731 1 96.88 144 THR B O 1
ATOM 2729 N N . ALA B 1 145 ? 11.133 -6.395 1.808 1 96.88 145 ALA B N 1
ATOM 2730 C CA . ALA B 1 145 ? 10.188 -7.16 1.01 1 96.88 145 ALA B CA 1
ATOM 2731 C C . ALA B 1 145 ? 8.766 -6.629 1.187 1 96.88 145 ALA B C 1
ATOM 2733 O O . ALA B 1 145 ? 8.023 -6.496 0.213 1 96.88 145 ALA B O 1
ATOM 2734 N N . LEU B 1 146 ? 8.43 -6.324 2.41 1 98.31 146 LEU B N 1
ATOM 2735 C CA . LEU B 1 146 ? 7.117 -5.793 2.744 1 98.31 146 LEU B CA 1
ATOM 2736 C C . LEU B 1 146 ? 6.879 -4.453 2.051 1 98.31 146 LEU B C 1
ATOM 2738 O O . LEU B 1 146 ? 5.883 -4.285 1.345 1 98.31 146 LEU B O 1
ATOM 2742 N N . MET B 1 147 ? 7.781 -3.549 2.209 1 98.31 147 MET B N 1
ATOM 2743 C CA . MET B 1 147 ? 7.617 -2.209 1.651 1 98.31 147 MET B CA 1
ATOM 2744 C C . MET B 1 147 ? 7.629 -2.248 0.127 1 98.31 147 MET B C 1
ATOM 2746 O O . MET B 1 147 ? 6.863 -1.533 -0.522 1 98.31 147 MET B O 1
ATOM 2750 N N . LEU B 1 148 ? 8.5 -3.076 -0.415 1 98 148 LEU B N 1
ATOM 2751 C CA . LEU B 1 148 ? 8.547 -3.23 -1.865 1 98 148 LEU B CA 1
ATOM 2752 C C . LEU B 1 148 ? 7.223 -3.77 -2.396 1 98 148 LEU B C 1
ATOM 2754 O O . LEU B 1 148 ? 6.742 -3.332 -3.445 1 98 148 LEU B O 1
ATOM 2758 N N . SER B 1 149 ? 6.621 -4.73 -1.702 1 98 149 SER B N 1
ATOM 2759 C CA . SER B 1 149 ? 5.34 -5.297 -2.113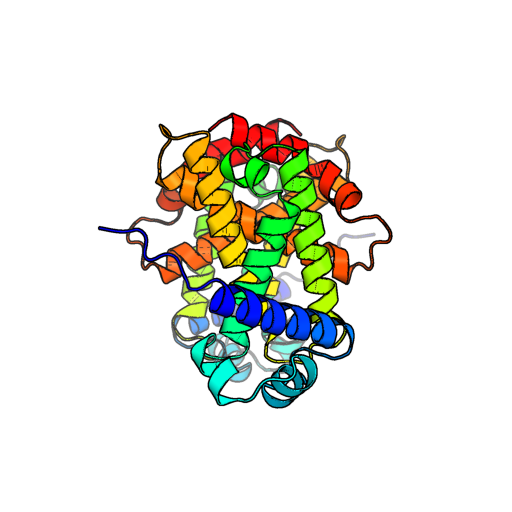 1 98 149 SER B CA 1
ATOM 2760 C C . SER B 1 149 ? 4.25 -4.23 -2.137 1 98 149 SER B C 1
ATOM 2762 O O . SER B 1 149 ? 3.482 -4.141 -3.098 1 98 149 SER B O 1
ATOM 2764 N N . TRP B 1 150 ? 4.199 -3.41 -1.128 1 98 150 TRP B N 1
ATOM 2765 C CA . TRP B 1 150 ? 3.238 -2.312 -1.078 1 98 150 TRP B CA 1
ATOM 2766 C C . TRP B 1 150 ? 3.506 -1.304 -2.191 1 98 150 TRP B C 1
ATOM 2768 O O . TRP B 1 150 ? 2.578 -0.856 -2.867 1 98 150 TRP B O 1
ATOM 2778 N N . GLY B 1 151 ? 4.762 -0.968 -2.332 1 98.44 151 GLY B N 1
ATOM 2779 C CA . GLY B 1 151 ? 5.129 0.01 -3.344 1 98.44 151 GLY B CA 1
ATOM 2780 C C . GLY B 1 151 ? 4.789 -0.435 -4.754 1 98.44 151 GLY B C 1
ATOM 2781 O O . GLY B 1 151 ? 4.227 0.336 -5.535 1 98.44 151 GLY B O 1
ATOM 2782 N N . ILE B 1 152 ? 5.152 -1.648 -5.078 1 97.94 152 ILE B N 1
ATOM 2783 C CA . ILE B 1 152 ? 4.898 -2.199 -6.406 1 97.94 152 ILE B CA 1
ATOM 2784 C C . ILE B 1 152 ? 3.393 -2.283 -6.648 1 97.94 152 ILE B C 1
ATOM 2786 O O . ILE B 1 152 ? 2.91 -1.928 -7.727 1 97.94 152 ILE B O 1
ATOM 2790 N N . TYR B 1 153 ? 2.729 -2.756 -5.672 1 96.94 153 TYR B N 1
ATOM 2791 C CA . TYR B 1 153 ? 1.274 -2.803 -5.793 1 96.94 153 TYR B CA 1
ATOM 2792 C C . TYR B 1 153 ? 0.699 -1.407 -5.996 1 96.94 153 TYR B C 1
ATOM 2794 O O . TYR B 1 153 ? -0.128 -1.193 -6.887 1 96.94 153 TYR B O 1
ATOM 2802 N N . GLY B 1 154 ? 1.128 -0.48 -5.191 1 97.19 154 GLY B N 1
ATOM 2803 C CA . GLY B 1 154 ? 0.669 0.892 -5.332 1 97.19 154 GLY B CA 1
ATOM 2804 C C . GLY B 1 154 ? 0.941 1.477 -6.703 1 97.19 154 GLY B C 1
ATOM 2805 O O . GLY B 1 154 ? 0.086 2.156 -7.277 1 97.19 154 GLY B O 1
ATOM 2806 N N . ALA B 1 155 ? 2.068 1.239 -7.191 1 97.5 155 ALA B N 1
ATOM 2807 C CA . ALA B 1 155 ? 2.414 1.695 -8.531 1 97.5 155 ALA B CA 1
ATOM 2808 C C . ALA B 1 155 ? 1.482 1.086 -9.578 1 97.5 155 ALA B C 1
ATOM 2810 O O . ALA B 1 155 ? 1.077 1.761 -10.523 1 97.5 155 ALA B O 1
ATOM 2811 N N . SER B 1 156 ? 1.169 -0.17 -9.422 1 95.44 156 SER B N 1
ATOM 2812 C CA . SER B 1 156 ? 0.279 -0.836 -10.367 1 95.44 156 SER B CA 1
ATOM 2813 C C . SER B 1 156 ? -1.125 -0.243 -10.32 1 95.44 156 SER B C 1
ATOM 2815 O O . SER B 1 156 ? -1.779 -0.093 -11.352 1 95.44 156 SER B O 1
ATOM 2817 N N . VAL B 1 157 ? -1.6 0.057 -9.156 1 93.31 157 VAL B N 1
ATOM 2818 C CA . VAL B 1 157 ? -2.904 0.688 -8.984 1 93.31 157 VAL B CA 1
ATOM 2819 C C . VAL B 1 157 ? -2.924 2.039 -9.695 1 93.31 157 VAL B C 1
ATOM 2821 O O . VAL B 1 157 ? -3.867 2.35 -10.422 1 93.31 157 VAL B O 1
ATOM 2824 N N . GLU B 1 158 ? -1.884 2.773 -9.453 1 94.19 158 GLU B N 1
ATOM 2825 C CA . GLU B 1 158 ? -1.804 4.09 -10.078 1 94.19 158 GLU B CA 1
ATOM 2826 C C . GLU B 1 158 ? -1.719 3.98 -11.594 1 94.19 158 GLU B C 1
ATOM 2828 O O . GLU B 1 158 ? -2.338 4.766 -12.32 1 94.19 158 GLU B O 1
ATOM 2833 N N . TRP B 1 159 ? -0.921 3.078 -12.047 1 94.88 159 TRP B N 1
ATOM 2834 C CA . TRP B 1 159 ? -0.797 2.84 -13.477 1 94.88 159 TRP B CA 1
ATOM 2835 C C . TRP B 1 159 ? -2.16 2.559 -14.102 1 94.88 159 TRP B C 1
ATOM 2837 O O . TRP B 1 159 ? -2.502 3.127 -15.141 1 94.88 159 TRP B O 1
ATOM 2847 N N . LYS B 1 160 ? -2.955 1.741 -13.508 1 89.88 160 LYS B N 1
ATOM 2848 C CA . LYS B 1 160 ? -4.285 1.391 -13.992 1 89.88 160 LYS B CA 1
ATOM 2849 C C . LYS B 1 160 ? -5.23 2.588 -13.914 1 89.88 160 LYS B C 1
ATOM 2851 O O . LYS B 1 160 ? -5.973 2.857 -14.859 1 89.88 160 LYS B O 1
ATOM 2856 N N . ARG B 1 161 ? -5.195 3.266 -12.82 1 87.44 161 ARG B N 1
ATOM 2857 C CA . ARG B 1 161 ? -6.105 4.375 -12.547 1 87.44 161 ARG B CA 1
ATOM 2858 C C . ARG B 1 161 ? -5.855 5.531 -13.508 1 87.44 161 ARG B C 1
ATOM 2860 O O . ARG B 1 161 ? -6.801 6.18 -13.969 1 87.44 161 ARG B O 1
ATOM 2867 N N . SER B 1 162 ? -4.641 5.84 -13.719 1 87.12 162 SER B N 1
ATOM 2868 C CA . SER B 1 162 ? -4.277 6.984 -14.547 1 87.12 162 SER B CA 1
ATOM 2869 C C . SER B 1 162 ? -4.547 6.703 -16.016 1 87.12 162 SER B C 1
ATOM 2871 O O . SER B 1 162 ? -4.551 7.625 -16.844 1 87.12 162 SER B O 1
ATOM 2873 N N . GLY B 1 163 ? -4.879 5.484 -16.281 1 80.38 163 GLY B N 1
ATOM 2874 C CA . GLY B 1 163 ? -5.07 5.137 -17.688 1 80.38 163 GLY B CA 1
ATOM 2875 C C . GLY B 1 163 ? -3.814 5.309 -18.516 1 80.38 163 GLY B C 1
ATOM 2876 O O . GLY B 1 163 ? -3.883 5.734 -19.672 1 80.38 163 GLY B O 1
ATOM 2877 N N . GLU B 1 164 ? -2.752 5.113 -17.891 1 74.94 164 GLU B N 1
ATOM 2878 C CA . GLU B 1 164 ? -1.466 5.246 -18.562 1 74.94 164 GLU B CA 1
ATOM 2879 C C . GLU B 1 164 ? -1.447 4.461 -19.875 1 74.94 164 GLU B C 1
ATOM 2881 O O . GLU B 1 164 ? -1.885 3.309 -19.922 1 74.94 164 GLU B O 1
ATOM 2886 N N . LYS B 1 165 ? -0.96 5.109 -20.75 1 83.81 165 LYS B N 1
ATOM 2887 C CA . LYS B 1 165 ? -0.897 4.496 -22.078 1 83.81 165 LYS B CA 1
ATOM 2888 C C . LYS B 1 165 ? 0.429 3.771 -22.281 1 83.81 165 LYS B C 1
ATOM 2890 O O . LYS B 1 165 ? 0.571 2.982 -23.219 1 83.81 165 LYS B O 1
ATOM 2895 N N . VAL B 1 166 ? 1.251 4.016 -21.406 1 91.12 166 VAL B N 1
ATOM 2896 C CA . VAL B 1 166 ? 2.562 3.389 -21.531 1 91.12 166 VAL B CA 1
ATOM 2897 C C . VAL B 1 166 ? 2.514 1.979 -20.938 1 91.12 166 VAL B C 1
ATOM 2899 O O . VAL B 1 166 ? 1.778 1.724 -19.984 1 91.12 166 VAL B O 1
ATOM 2902 N N . GLU B 1 167 ? 3.258 1.092 -21.469 1 94.81 167 GLU B N 1
ATOM 2903 C CA . GLU B 1 167 ? 3.352 -0.275 -20.969 1 94.81 167 GLU B CA 1
ATOM 2904 C C . GLU B 1 167 ? 3.838 -0.297 -19.516 1 94.81 167 GLU B C 1
ATOM 2906 O O . GLU B 1 167 ? 4.668 0.524 -19.125 1 94.81 167 GLU B O 1
ATOM 2911 N N . PRO B 1 168 ? 3.361 -1.278 -18.812 1 95.19 168 PRO B N 1
ATOM 2912 C CA . PRO B 1 168 ? 3.76 -1.361 -17.391 1 95.19 168 PRO B CA 1
ATOM 2913 C C . PRO B 1 168 ? 5.277 -1.362 -17.219 1 95.19 168 PRO B C 1
ATOM 2915 O O . PRO B 1 168 ? 5.797 -0.678 -16.328 1 95.19 168 PRO B O 1
ATOM 2918 N N . GLU B 1 169 ? 5.988 -2.119 -18.031 1 94.56 169 GLU B N 1
ATOM 2919 C CA . GLU B 1 169 ? 7.438 -2.227 -17.891 1 94.56 169 GLU B CA 1
ATOM 2920 C C . GLU B 1 169 ? 8.117 -0.879 -18.125 1 94.56 169 GLU B C 1
ATOM 2922 O O . GLU B 1 169 ? 9.102 -0.555 -17.453 1 94.56 169 GLU B O 1
ATOM 2927 N N . THR B 1 170 ? 7.613 -0.089 -19.078 1 94.69 170 THR B N 1
ATOM 2928 C CA . THR B 1 170 ? 8.133 1.246 -19.344 1 94.69 170 THR B CA 1
ATOM 2929 C C . THR B 1 170 ? 7.809 2.197 -18.203 1 94.69 170 THR B C 1
ATOM 2931 O O . THR B 1 170 ? 8.641 3.025 -17.812 1 94.69 170 THR B O 1
ATOM 2934 N N . TYR B 1 171 ? 6.609 2.059 -17.688 1 95.75 171 TYR B N 1
ATOM 2935 C CA . TYR B 1 171 ? 6.125 2.902 -16.609 1 95.75 171 TYR B CA 1
ATOM 2936 C C . TYR B 1 171 ? 7.023 2.785 -15.383 1 95.75 171 TYR B C 1
ATOM 2938 O O . TYR B 1 171 ? 7.441 3.795 -14.812 1 95.75 171 TYR B O 1
ATOM 2946 N N . ILE B 1 172 ? 7.422 1.545 -15.031 1 96.69 172 ILE B N 1
ATOM 2947 C CA . ILE B 1 172 ? 8.133 1.305 -13.773 1 96.69 172 ILE B CA 1
ATOM 2948 C C . ILE B 1 172 ? 9.633 1.511 -13.984 1 96.69 172 ILE B C 1
ATOM 2950 O O . ILE B 1 172 ? 10.391 1.603 -13.023 1 96.69 172 ILE B O 1
ATOM 2954 N N . LYS B 1 173 ? 10.086 1.587 -15.172 1 95.44 173 LYS B N 1
ATOM 2955 C CA . LYS B 1 173 ? 11.508 1.616 -15.531 1 95.44 173 LYS B CA 1
ATOM 2956 C C . LYS B 1 173 ? 12.219 2.791 -14.867 1 95.44 173 LYS B C 1
ATOM 2958 O O . LYS B 1 173 ? 13.375 2.678 -14.469 1 95.44 173 LYS B O 1
ATOM 2963 N N . SER B 1 174 ? 11.555 3.875 -14.742 1 93.75 174 SER B N 1
ATOM 2964 C CA . SER B 1 174 ? 12.156 5.113 -14.266 1 93.75 174 SER B CA 1
ATOM 2965 C C . SER B 1 174 ? 12.617 4.984 -12.82 1 93.75 174 SER B C 1
ATOM 2967 O O . SER B 1 174 ? 13.547 5.676 -12.391 1 93.75 174 SER B O 1
ATOM 2969 N N . VAL B 1 175 ? 12.016 4.078 -12.039 1 96 175 VAL B N 1
ATOM 2970 C CA . VAL B 1 175 ? 12.312 4.023 -10.609 1 96 175 VAL B CA 1
ATOM 2971 C C . VAL B 1 175 ? 13.172 2.801 -10.305 1 96 175 VAL B C 1
ATOM 2973 O O . VAL B 1 175 ? 13.773 2.705 -9.234 1 96 175 VAL B O 1
ATOM 2976 N N . ILE B 1 176 ? 13.305 1.886 -11.195 1 95.69 176 ILE B N 1
ATOM 2977 C CA . ILE B 1 176 ? 13.938 0.59 -10.977 1 95.69 176 ILE B CA 1
ATOM 2978 C C . ILE B 1 176 ? 15.391 0.792 -10.539 1 95.69 176 ILE B C 1
ATOM 2980 O O . ILE B 1 176 ? 15.852 0.158 -9.586 1 95.69 176 ILE B O 1
ATOM 2984 N N . PRO B 1 177 ? 16.172 1.728 -11.18 1 93.69 177 PRO B N 1
ATOM 2985 C CA . PRO B 1 177 ? 17.562 1.893 -10.773 1 93.69 177 PRO B CA 1
ATOM 2986 C C . PRO B 1 177 ? 17.703 2.316 -9.312 1 93.69 177 PRO B C 1
ATOM 2988 O O . PRO B 1 177 ? 18.641 1.912 -8.633 1 93.69 177 PRO B O 1
ATOM 2991 N N . TYR B 1 178 ? 16.781 3.025 -8.852 1 92.94 178 TYR B N 1
ATOM 2992 C CA . TYR B 1 178 ? 16.859 3.521 -7.48 1 92.94 178 TYR B CA 1
ATOM 2993 C C . TYR B 1 178 ? 16.469 2.438 -6.484 1 92.94 178 TYR B C 1
ATOM 2995 O O . TYR B 1 178 ? 17.078 2.309 -5.426 1 92.94 178 TYR B O 1
ATOM 3003 N N . ILE B 1 179 ? 15.422 1.672 -6.844 1 95 179 ILE B N 1
ATOM 3004 C CA . ILE B 1 179 ? 15.055 0.518 -6.035 1 95 179 ILE B CA 1
ATOM 3005 C C . ILE B 1 179 ? 16.234 -0.438 -5.926 1 95 179 ILE B C 1
ATOM 3007 O O . ILE B 1 179 ? 16.594 -0.868 -4.828 1 95 179 ILE B O 1
ATOM 3011 N N . MET B 1 180 ? 16.844 -0.668 -7.043 1 93.69 180 MET B N 1
ATOM 3012 C CA . MET B 1 180 ? 17.953 -1.622 -7.098 1 93.69 180 MET B CA 1
ATOM 3013 C C . MET B 1 180 ? 19.156 -1.106 -6.312 1 93.69 180 MET B C 1
ATOM 3015 O O . MET B 1 180 ? 19.891 -1.891 -5.711 1 93.69 180 MET B O 1
ATOM 3019 N N . SER B 1 181 ? 19.391 0.16 -6.352 1 94.12 181 SER B N 1
ATOM 3020 C CA . SER B 1 181 ? 20.484 0.733 -5.566 1 94.12 181 SER B CA 1
ATOM 3021 C C . SER B 1 181 ? 20.312 0.452 -4.082 1 94.12 181 SER B C 1
ATOM 3023 O O . SER B 1 181 ? 21.266 0.107 -3.387 1 94.12 181 SER B O 1
ATOM 3025 N N . GLY B 1 182 ? 19.094 0.604 -3.6 1 92.38 182 GLY B N 1
ATOM 3026 C CA . GLY B 1 182 ? 18.812 0.273 -2.213 1 92.38 182 GLY B CA 1
ATOM 3027 C C . GLY B 1 182 ? 19.031 -1.192 -1.89 1 92.38 182 GLY B C 1
ATOM 3028 O O . GLY B 1 182 ? 19.656 -1.524 -0.884 1 92.38 182 GLY B O 1
ATOM 3029 N N . ILE B 1 183 ? 18.594 -2.021 -2.818 1 90.06 183 ILE B N 1
ATOM 3030 C CA . ILE B 1 183 ? 18.672 -3.463 -2.615 1 90.06 183 ILE B CA 1
ATOM 3031 C C . ILE B 1 183 ? 20.141 -3.912 -2.666 1 90.06 183 ILE B C 1
ATOM 3033 O O . ILE B 1 183 ? 20.562 -4.746 -1.867 1 90.06 183 ILE B O 1
ATOM 3037 N N . ARG B 1 184 ? 20.844 -3.352 -3.562 1 88.62 184 ARG B N 1
ATOM 3038 C CA . ARG B 1 184 ? 22.25 -3.719 -3.736 1 88.62 184 ARG B CA 1
ATOM 3039 C C . ARG B 1 184 ? 23.078 -3.297 -2.527 1 88.62 184 ARG B C 1
ATOM 3041 O O . ARG B 1 184 ? 24.141 -3.867 -2.27 1 88.62 184 ARG B O 1
ATOM 3048 N N . ARG B 1 185 ? 22.609 -2.336 -1.805 1 86.19 185 ARG B N 1
ATOM 3049 C CA . ARG B 1 185 ? 23.328 -1.84 -0.639 1 86.19 185 ARG B CA 1
ATOM 3050 C C . ARG B 1 185 ? 23.078 -2.717 0.582 1 86.19 185 ARG B C 1
ATOM 3052 O O . ARG B 1 185 ? 23.734 -2.564 1.614 1 86.19 185 ARG B O 1
ATOM 3059 N N . MET B 1 186 ? 22.125 -3.619 0.454 1 84.44 186 MET B N 1
ATOM 3060 C CA . MET B 1 186 ? 21.844 -4.527 1.562 1 84.44 186 MET B CA 1
ATOM 3061 C C . MET B 1 186 ? 22.922 -5.594 1.681 1 84.44 186 MET B C 1
ATOM 3063 O O . MET B 1 186 ? 23.312 -5.973 2.789 1 84.44 186 MET B O 1
#

pLDDT: mean 85.7, std 13.35, range [36.22, 98.44]

Sequence (372 aa):
MKEVKVDPRIRRTRKLIMDAFIELSSQKEFKDITVKDITAEAMINRATFYYHFEDIYDLLDKSLSEVLLVNLDCDTYKSSELNEEVLSSIFKVITDFQMSLSTRCHRGYEDTIARIIREQLEIIFYQMLLKQRANEDMQALKLTALMLSWGIYGASVEWKRSGEKVEPETYIKSVIPYIMSGIRRMMKEVKVDPRIRRTRKLIMDAFIELSSQKEFKDITVKDITAEAMINRATFYYHFEDIYDLLDKSLSEVLLVNLDCDTYKSSELNEEVLSSIFKVITDFQMSLSTRCHRGYEDTIARIIREQLEIIFYQMLLKQRANEDMQALKLTALMLSWGIYGASVEWKRSGEKVEPETYIKSVIPYIMSGIRRM

Secondary structure (DSSP, 8-state):
-------HHHHHHHHHHHHHHHHHHTTS-GGG--HHHHHHHHT--HHHHHHH-SSHHHHHHHHHHHHHHHHT-HHHHHH----HHHHHHHHHHHHHHHHHHHTT--TTSHHHHHHHHHHHHHHHHHHHHHHH-TTS-HHHHHHHHHHHHHHHHHHHHHHHHTT--S-HHHHHHTTHHHHHHHHHT-/-------HHHHHHHHHHHHHHHHHHTTS-GGG--HHHHHHHHT--HHHHHHH-SSHHHHHHHHHHHHHHHHT-HHHHHH----HHHHHHHHHHHHHHHHHHHTT--TTSHHHHHHHHHHHHHHHHHHHHHHH-TTS-HHHHHHHHHHHHHHHHHHHHHHHHTT--S-HHHHHHTTHHHHHHHHHT-

Organism: NCBI:txid1224748

InterPro domains:
  IPR001647 DNA-binding HTH domain, TetR-type [PF00440] (17-61)
  IPR001647 DNA-binding HTH domain, TetR-type [PS50977] (11-71)
  IPR009057 Homedomain-like superfamily [SSF46689] (8-66)
  IPR050624 Nucleoid occlusion factor SlmA/HTH-type transcriptional regulator [PTHR43479] (5-174)

Foldseek 3Di:
DPPPPPDVVLVVLLVLLLVLLLVVLQVDAPVPDALVSSCVSSVHDSVSVVVNAVGVLRSLLVSLLVQLCVQCDVVCLLVPAPALVNLLSSLQSVLVSCVSHPPDHDPDCVVVSLVSQLVSQLVSQLVNLCVVCVPDDSVVSSVLSNVSSVVSSVQSVCCVVVVDPDRRSVSCNVCRVVSVVVSVVD/DPPPPPDVVLVVLLVLLLVLLLVVLQVAAPVPDALVSSCVSSVHDSVSVVVNAVGVLRSLLVSLLVQLCVQCPVVCLLVPAPALVNLLSSLQSVLVSCVSHPPHHDPDCVVVSLVSQLVSQLVSQLSNLCVVCVPDDSVVSSVLSNVSSVVSSVQSVCCVVVVDPDRRSVSCNVCRVVSVVVSVVD

Solvent-accessible surface area (backbone atoms only — not comparable to full-atom values): 19828 Å² total; per-residue (Å²): 131,80,76,76,72,74,55,67,69,57,54,51,52,50,47,41,44,41,50,26,45,54,56,44,26,65,74,41,24,53,84,72,61,44,71,65,57,33,23,60,68,44,70,49,54,67,67,61,49,56,74,76,31,89,45,70,64,51,42,50,50,53,38,50,51,48,52,52,42,60,70,47,36,60,65,43,55,75,68,35,60,82,42,69,68,52,52,36,49,50,49,34,51,52,39,52,51,46,52,34,37,51,82,50,46,60,94,81,50,59,65,58,53,50,50,47,52,32,52,51,42,19,53,53,43,29,53,27,45,44,73,71,41,66,86,42,61,63,66,26,46,49,49,44,14,44,21,50,17,32,12,53,49,44,49,39,51,48,46,62,71,70,58,56,83,61,52,57,48,65,64,50,50,62,39,40,65,28,55,47,42,12,59,71,68,96,130,79,76,77,70,73,55,66,70,56,54,49,51,51,48,39,43,41,50,27,44,54,56,46,27,65,74,42,22,51,86,73,60,45,70,66,57,32,24,60,69,42,70,50,53,68,68,60,50,55,71,76,31,89,47,70,64,50,43,50,49,52,40,50,52,48,52,52,39,60,70,46,36,59,67,44,52,75,67,37,60,82,41,70,67,52,53,36,49,51,50,34,52,52,41,52,51,44,52,34,38,52,83,45,46,59,91,81,50,59,64,59,54,51,48,48,54,32,51,50,41,19,54,53,43,30,53,26,45,44,72,72,41,66,86,41,60,64,66,26,46,50,49,45,15,44,20,48,16,30,11,54,49,45,48,38,53,48,45,60,70,69,60,56,84,62,53,57,47,66,65,51,50,62,39,42,66,28,54,48,42,12,58,71,68,93

Nearest PDB structures (foldseek):
  2iu5-assembly1_B  TM=6.390E-01  e=4.311E-04  Lactococcus lactis subsp. lactis Il1403
  6ho0-assembly1_A-2  TM=5.403E-01  e=4.736E-04  Mycobacterium tuberculosis H37Rv
  5f27-assembly1_A-2  TM=5.005E-01  e=3.743E-04  Mycobacterium tuberculosis CDC1551
  6ho6-assembly1_A  TM=5.508E-01  e=1.686E-03  Mycobacterium tuberculosis CDC1551
  2qib-assembly1_B  TM=6.027E-01  e=3.423E-02  Streptomyces coelicolor A3(2)